Protein AF-A0A8T4W5R0-F1 (afdb_monomer_lite)

Secondary structure (DSSP, 8-state):
--HHHHHHHHHHHHHHHHHHHHHHHHHHHH----HHHHHHHHHHHHHHHHHTSTTTHHHHHHHHHHHHHHHHHHHHHHHHHHHHHHHTHHHHHHTS---HHHHHHHHHHHHHHHHHHHHHHHHHHHHHHHHHHHHHS-HHHHHHHHHHHHHHH-----HHHHHHHHHHHHHHHHHHHHHHHHHHHHHHHHHH--

Radius of gyration: 21.41 Å; chains: 1; bounding box: 59×31×64 Å

Structure (mmCIF, N/CA/C/O backbone):
data_AF-A0A8T4W5R0-F1
#
_entry.id   AF-A0A8T4W5R0-F1
#
loop_
_atom_site.group_PDB
_atom_site.id
_atom_site.type_symbol
_atom_site.label_atom_id
_atom_site.label_alt_id
_atom_site.label_comp_id
_atom_site.label_asym_id
_atom_site.label_entity_id
_atom_site.label_seq_id
_atom_site.pdbx_PDB_ins_code
_atom_site.Cartn_x
_atom_site.Cartn_y
_atom_site.Cartn_z
_atom_site.occupancy
_atom_site.B_iso_or_equiv
_atom_site.auth_seq_id
_atom_site.auth_comp_id
_atom_site.auth_asym_id
_atom_site.auth_atom_id
_atom_site.pdbx_PDB_model_num
ATOM 1 N N . MET A 1 1 ? 11.182 3.314 -34.130 1.00 52.59 1 MET A N 1
ATOM 2 C CA . MET A 1 1 ? 9.831 2.979 -33.625 1.00 52.59 1 MET A CA 1
ATOM 3 C C . MET A 1 1 ? 9.195 4.294 -33.195 1.00 52.59 1 MET A C 1
ATOM 5 O O . MET A 1 1 ? 9.874 5.031 -32.495 1.00 52.59 1 MET A O 1
ATOM 9 N N . ASN A 1 2 ? 8.013 4.665 -33.704 1.00 57.22 2 ASN A N 1
ATOM 10 C CA . ASN A 1 2 ? 7.467 6.017 -33.494 1.00 57.22 2 ASN A CA 1
ATOM 11 C C . ASN A 1 2 ? 7.227 6.287 -31.991 1.00 57.22 2 ASN A C 1
ATOM 13 O O . ASN A 1 2 ? 6.540 5.484 -31.356 1.00 57.22 2 ASN A O 1
ATOM 17 N N . PRO A 1 3 ? 7.758 7.386 -31.423 1.00 62.25 3 PRO A N 1
ATOM 18 C CA . PRO A 1 3 ? 7.664 7.687 -29.988 1.00 62.25 3 PRO A CA 1
ATOM 19 C C . PRO A 1 3 ? 6.212 7.843 -29.499 1.00 62.25 3 PRO A C 1
ATOM 21 O O . PRO A 1 3 ? 5.899 7.503 -28.359 1.00 62.25 3 PRO A O 1
ATOM 24 N N . ASP A 1 4 ? 5.292 8.232 -30.383 1.00 65.06 4 ASP A N 1
ATOM 25 C CA . ASP A 1 4 ? 3.861 8.361 -30.074 1.00 65.06 4 ASP A CA 1
ATOM 26 C C . ASP A 1 4 ? 3.178 7.010 -29.799 1.00 65.06 4 ASP A C 1
ATOM 28 O O . ASP A 1 4 ? 2.263 6.913 -28.980 1.00 65.06 4 ASP A O 1
ATOM 32 N N . LEU A 1 5 ? 3.661 5.939 -30.437 1.00 67.62 5 LEU A N 1
ATOM 33 C CA . LEU A 1 5 ? 3.169 4.572 -30.234 1.00 67.62 5 LEU A CA 1
ATOM 34 C C . LEU A 1 5 ? 3.613 4.008 -28.877 1.00 67.62 5 LEU A C 1
ATOM 36 O O . LEU A 1 5 ? 2.852 3.288 -28.233 1.00 67.62 5 LEU A O 1
ATOM 40 N N . VAL A 1 6 ? 4.816 4.373 -28.423 1.00 65.56 6 VAL A N 1
ATOM 41 C CA . VAL A 1 6 ? 5.361 3.962 -27.119 1.00 65.56 6 VAL A CA 1
ATOM 42 C C . VAL A 1 6 ? 4.648 4.695 -25.984 1.00 65.56 6 VAL A C 1
ATOM 44 O O . VAL A 1 6 ? 4.212 4.056 -25.028 1.00 65.56 6 VAL A O 1
ATOM 47 N N . ASN A 1 7 ? 4.414 6.003 -26.126 1.00 66.44 7 ASN A N 1
ATOM 48 C CA . ASN A 1 7 ? 3.612 6.771 -25.170 1.00 66.44 7 ASN A CA 1
ATOM 49 C C . ASN A 1 7 ? 2.171 6.252 -25.082 1.00 66.44 7 ASN A C 1
ATOM 51 O O . ASN A 1 7 ? 1.632 6.111 -23.985 1.00 66.44 7 ASN A O 1
ATOM 55 N N . GLY A 1 8 ? 1.562 5.896 -26.219 1.00 74.38 8 GLY A N 1
ATOM 56 C CA . GLY A 1 8 ? 0.237 5.272 -26.254 1.00 74.38 8 GLY A CA 1
ATOM 57 C C . GLY A 1 8 ? 0.198 3.911 -25.553 1.00 74.38 8 GLY A C 1
ATOM 58 O O . GLY A 1 8 ? -0.720 3.641 -24.778 1.00 74.38 8 GLY A O 1
ATOM 59 N N . ALA A 1 9 ? 1.220 3.076 -25.758 1.00 71.00 9 ALA A N 1
ATOM 60 C CA . ALA A 1 9 ? 1.351 1.795 -25.070 1.00 71.00 9 ALA A CA 1
ATOM 61 C C . ALA A 1 9 ? 1.564 1.973 -23.557 1.00 71.00 9 ALA A C 1
ATOM 63 O O . ALA A 1 9 ? 0.923 1.280 -22.768 1.00 71.00 9 ALA A O 1
ATOM 64 N N . ALA A 1 10 ? 2.381 2.942 -23.136 1.00 63.56 10 ALA A N 1
ATOM 65 C CA . ALA A 1 10 ? 2.585 3.270 -21.726 1.00 63.56 10 ALA A CA 1
ATOM 66 C C . ALA A 1 10 ? 1.284 3.742 -21.054 1.00 63.56 10 ALA A C 1
ATOM 68 O O . ALA A 1 10 ? 0.957 3.297 -19.953 1.00 63.56 10 ALA A O 1
ATOM 69 N N . LEU A 1 11 ? 0.488 4.570 -21.739 1.00 70.38 11 LEU A N 1
ATOM 70 C CA . LEU A 1 11 ? -0.824 5.020 -21.263 1.00 70.38 11 LEU A CA 1
ATOM 71 C C . LEU A 1 11 ? -1.829 3.862 -21.177 1.00 70.38 11 LEU A C 1
ATOM 73 O O . LEU A 1 11 ? -2.576 3.767 -20.204 1.00 70.38 11 LEU A O 1
ATOM 77 N N . ALA A 1 12 ? -1.811 2.945 -22.146 1.00 75.56 12 ALA A N 1
ATOM 78 C CA . ALA A 1 12 ? -2.653 1.752 -22.148 1.00 75.56 12 ALA A CA 1
ATOM 79 C C . ALA A 1 12 ? -2.271 0.764 -21.034 1.00 75.56 12 ALA A C 1
ATOM 81 O O . ALA A 1 12 ? -3.152 0.197 -20.390 1.00 75.56 12 ALA A O 1
ATOM 82 N N . VAL A 1 13 ? -0.976 0.594 -20.752 1.00 70.38 13 VAL A N 1
ATOM 83 C CA . VAL A 1 13 ? -0.483 -0.226 -19.635 1.00 70.38 13 VAL A CA 1
ATOM 84 C C . VAL A 1 13 ? -0.811 0.430 -18.298 1.00 70.38 13 VAL A C 1
ATOM 86 O O . VAL A 1 13 ? -1.276 -0.253 -17.391 1.00 70.38 13 VAL A O 1
ATOM 89 N N . PHE A 1 14 ? -0.654 1.750 -18.173 1.00 69.00 14 PHE A N 1
ATOM 90 C CA . PHE A 1 14 ? -1.063 2.492 -16.981 1.00 69.00 14 PHE A CA 1
ATOM 91 C C . PHE A 1 14 ? -2.568 2.350 -16.729 1.00 69.00 14 PHE A C 1
ATOM 93 O O . PHE A 1 14 ? -2.982 1.947 -15.641 1.00 69.00 14 PHE A O 1
ATOM 100 N N . ALA A 1 15 ? -3.393 2.588 -17.751 1.00 72.25 15 ALA A N 1
ATOM 101 C CA . ALA A 1 15 ? -4.838 2.410 -17.676 1.00 72.25 15 ALA A CA 1
ATOM 102 C C . ALA A 1 15 ? -5.219 0.949 -17.396 1.00 72.25 15 ALA A C 1
ATOM 104 O O . ALA A 1 15 ? -6.121 0.697 -16.604 1.00 72.25 15 ALA A O 1
ATOM 105 N N . GLY A 1 16 ? -4.497 -0.013 -17.973 1.00 74.88 16 GLY A N 1
ATOM 106 C CA . GLY A 1 16 ? -4.658 -1.444 -17.731 1.00 74.88 16 GLY A CA 1
ATOM 107 C C . GLY A 1 16 ? -4.327 -1.831 -16.293 1.00 74.88 16 GLY A C 1
ATOM 108 O O . GLY A 1 16 ? -5.116 -2.519 -15.657 1.00 74.88 16 GLY A O 1
ATOM 109 N N . CYS A 1 17 ? -3.229 -1.331 -15.729 1.00 70.12 17 CYS A N 1
ATOM 110 C CA . CYS A 1 17 ? -2.861 -1.525 -14.328 1.00 70.12 17 CYS A CA 1
ATOM 111 C C . CYS A 1 17 ? -3.875 -0.878 -13.381 1.00 70.12 17 CYS A C 1
ATOM 113 O O . CYS A 1 17 ? -4.242 -1.485 -12.378 1.00 70.12 17 CYS A O 1
ATOM 115 N N . VAL A 1 18 ? -4.383 0.313 -13.709 1.00 69.62 18 VAL A N 1
ATOM 116 C CA . VAL A 1 18 ? -5.430 1.000 -12.936 1.00 69.62 18 VAL A CA 1
ATOM 117 C C . VAL A 1 18 ? -6.774 0.269 -13.038 1.00 69.62 18 VAL A C 1
ATOM 119 O O . VAL A 1 18 ? -7.476 0.127 -12.036 1.00 69.62 18 VAL A O 1
ATOM 122 N N . ALA A 1 19 ? -7.130 -0.250 -14.210 1.00 70.88 19 ALA A N 1
ATOM 123 C CA . ALA A 1 19 ? -8.345 -1.030 -14.420 1.00 70.88 19 ALA A CA 1
ATOM 124 C C . ALA A 1 19 ? -8.250 -2.399 -13.741 1.00 70.88 19 ALA A C 1
ATOM 126 O O . ALA A 1 19 ? -9.178 -2.808 -13.053 1.00 70.88 19 ALA A O 1
ATOM 127 N N . LEU A 1 20 ? -7.113 -3.084 -13.847 1.00 69.88 20 LEU A N 1
ATOM 128 C CA . LEU A 1 20 ? -6.849 -4.347 -13.166 1.00 69.88 20 LEU A CA 1
ATOM 129 C C . LEU A 1 20 ? -6.798 -4.141 -11.650 1.00 69.88 20 LEU A C 1
ATOM 131 O O . LEU A 1 20 ? -7.338 -4.954 -10.910 1.00 69.88 20 LEU A O 1
ATOM 135 N N . TYR A 1 21 ? -6.263 -3.012 -11.180 1.00 64.38 21 TYR A N 1
ATOM 136 C CA . TYR A 1 21 ? -6.348 -2.573 -9.789 1.00 64.38 21 TYR A CA 1
ATOM 137 C C . TYR A 1 21 ? -7.795 -2.380 -9.342 1.00 64.38 21 TYR A C 1
ATOM 139 O O . TYR A 1 21 ? -8.193 -2.924 -8.313 1.00 64.38 21 TYR A O 1
ATOM 147 N N . ALA A 1 22 ? -8.597 -1.648 -10.115 1.00 66.56 22 ALA A N 1
ATOM 148 C CA . ALA A 1 22 ? -10.008 -1.436 -9.827 1.00 66.56 22 ALA A CA 1
ATOM 149 C C . ALA A 1 22 ? -10.774 -2.765 -9.818 1.00 66.56 22 ALA A C 1
ATOM 151 O O . ALA A 1 22 ? -11.539 -3.015 -8.892 1.00 66.56 22 ALA A O 1
ATOM 152 N N . VAL A 1 23 ? -10.509 -3.655 -10.776 1.00 70.88 23 VAL A N 1
ATOM 153 C CA . VAL A 1 23 ? -11.147 -4.969 -10.903 1.00 70.88 23 VAL A CA 1
ATOM 154 C C . VAL A 1 23 ? -10.716 -5.908 -9.785 1.00 70.88 23 VAL A C 1
ATOM 156 O O . VAL A 1 23 ? -11.580 -6.533 -9.190 1.00 70.88 23 VAL A O 1
ATOM 159 N N . VAL A 1 24 ? -9.431 -5.997 -9.437 1.00 63.75 24 VAL A N 1
ATOM 160 C CA . VAL A 1 24 ? -8.929 -6.838 -8.335 1.00 63.75 24 VAL A CA 1
ATOM 161 C C . VAL A 1 24 ? -9.399 -6.302 -6.987 1.00 63.75 24 VAL A C 1
ATOM 163 O O . VAL A 1 24 ? -9.792 -7.087 -6.125 1.00 63.75 24 VAL A O 1
ATOM 166 N N . LEU A 1 25 ? -9.436 -4.980 -6.807 1.00 61.81 25 LEU A N 1
ATOM 167 C CA . LEU A 1 25 ? -10.033 -4.352 -5.632 1.00 61.81 25 LEU A CA 1
ATOM 168 C C . LEU A 1 25 ? -11.525 -4.694 -5.548 1.00 61.81 25 LEU A C 1
ATOM 170 O O . LEU A 1 25 ? -12.002 -5.076 -4.482 1.00 61.81 25 LEU A O 1
ATOM 174 N N . TRP A 1 26 ? -12.250 -4.619 -6.664 1.00 65.25 26 TRP A N 1
ATOM 175 C CA . TRP A 1 26 ? -13.680 -4.918 -6.732 1.00 65.25 26 TRP A CA 1
ATOM 176 C C . TRP A 1 26 ? -13.985 -6.412 -6.538 1.00 65.25 26 TRP A C 1
ATOM 178 O O . TRP A 1 26 ? -14.891 -6.758 -5.780 1.00 65.25 26 TRP A O 1
ATOM 188 N N . ARG A 1 27 ? -13.179 -7.310 -7.120 1.00 58.19 27 ARG A N 1
ATOM 189 C CA . ARG A 1 27 ? -13.269 -8.771 -6.948 1.00 58.19 27 ARG A CA 1
ATOM 190 C C . ARG A 1 27 ? -12.908 -9.194 -5.533 1.00 58.19 27 ARG A C 1
ATOM 192 O O . ARG A 1 27 ? -13.646 -9.944 -4.908 1.00 58.19 27 ARG A O 1
ATOM 199 N N . SER A 1 28 ? -11.828 -8.650 -4.978 1.00 55.44 28 SER A N 1
ATOM 200 C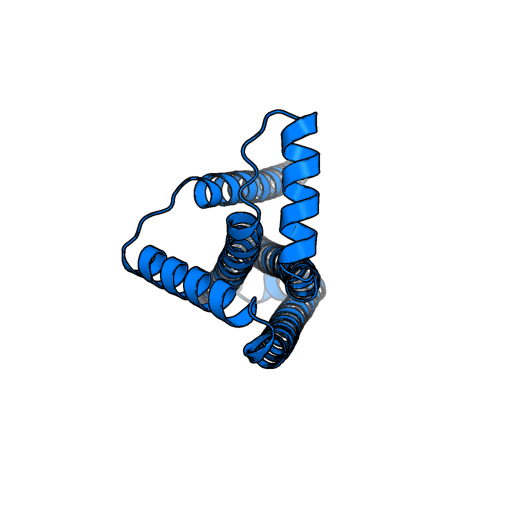 CA . SER A 1 28 ? -11.429 -8.939 -3.601 1.00 55.44 28 SER A CA 1
ATOM 201 C C . SER A 1 28 ? -12.418 -8.400 -2.565 1.00 55.44 28 SER A C 1
ATOM 203 O O . SER A 1 28 ? -12.423 -8.881 -1.431 1.00 55.44 28 SER A O 1
ATOM 205 N N . LEU A 1 29 ? -13.217 -7.390 -2.909 1.00 56.66 29 LEU A N 1
ATOM 206 C CA . LEU A 1 29 ? -14.327 -6.936 -2.075 1.00 56.66 29 LEU A CA 1
ATOM 207 C C . LEU A 1 29 ? -15.542 -7.880 -2.159 1.00 56.66 29 LEU A C 1
ATOM 209 O O . LEU A 1 29 ? -16.368 -7.841 -1.248 1.00 56.66 29 LEU A O 1
ATOM 213 N N . ARG A 1 30 ? -15.650 -8.712 -3.209 1.00 53.50 30 ARG A N 1
ATOM 214 C CA . ARG A 1 30 ? -16.782 -9.618 -3.477 1.00 53.50 30 ARG A CA 1
ATOM 215 C C . ARG A 1 30 ? -16.554 -11.083 -3.098 1.00 53.50 30 ARG A C 1
ATOM 217 O O . ARG A 1 30 ? -17.531 -11.750 -2.787 1.00 53.50 30 ARG A O 1
ATOM 224 N N . GLU A 1 31 ? -15.320 -11.581 -3.079 1.00 50.16 31 GLU A N 1
ATOM 225 C CA . GLU A 1 31 ? -15.031 -12.991 -2.770 1.00 50.16 31 GLU A CA 1
ATOM 226 C C . GLU A 1 31 ? -14.444 -13.154 -1.352 1.00 50.16 31 GLU A C 1
ATOM 228 O O . GLU A 1 31 ? -13.246 -12.927 -1.137 1.00 50.16 31 GLU A O 1
ATOM 233 N N . PRO A 1 32 ? -15.243 -13.553 -0.342 1.00 53.03 32 PRO A N 1
ATOM 234 C CA . PRO A 1 32 ? -14.692 -14.228 0.820 1.00 53.03 32 PRO A CA 1
ATOM 235 C C . PRO A 1 32 ? -14.358 -15.679 0.419 1.00 53.03 32 PRO A C 1
ATOM 237 O O . PRO A 1 32 ? -14.717 -16.129 -0.656 1.00 53.03 32 PRO A O 1
ATOM 240 N N . VAL A 1 33 ? -13.752 -16.447 1.317 1.00 50.94 33 VAL A N 1
ATOM 241 C CA . VAL A 1 33 ? -13.573 -17.912 1.230 1.00 50.94 33 VAL A CA 1
ATOM 242 C C . VAL A 1 33 ? -12.206 -18.395 0.722 1.00 50.94 33 VAL A C 1
ATOM 244 O O . VAL A 1 33 ? -11.985 -18.793 -0.412 1.00 50.94 33 VAL A O 1
ATOM 247 N N . THR A 1 34 ? -11.284 -18.481 1.679 1.00 52.97 34 THR A N 1
ATOM 248 C CA . THR A 1 34 ? -10.387 -19.640 1.846 1.00 52.97 34 THR A CA 1
ATOM 249 C C . THR A 1 34 ? -10.231 -19.849 3.353 1.00 52.97 34 THR A C 1
ATOM 251 O O . THR A 1 34 ? -10.120 -18.865 4.090 1.00 52.97 34 THR A O 1
ATOM 254 N N . ALA A 1 35 ? -10.268 -21.097 3.831 1.00 59.88 35 ALA A N 1
ATOM 255 C CA . ALA A 1 35 ? -10.430 -21.454 5.250 1.00 59.88 35 ALA A CA 1
ATOM 256 C C . ALA A 1 35 ? -9.526 -20.662 6.224 1.00 59.88 35 ALA A C 1
ATOM 258 O O . ALA A 1 35 ? -9.994 -20.185 7.256 1.00 59.88 35 ALA A O 1
ATOM 259 N N . LYS A 1 36 ? -8.263 -20.402 5.852 1.00 62.78 36 LYS A N 1
ATOM 260 C CA . LYS A 1 36 ? -7.314 -19.603 6.652 1.00 62.78 36 LYS A CA 1
ATOM 261 C C . LYS A 1 36 ? -7.696 -18.119 6.758 1.00 62.78 36 LYS A C 1
ATOM 263 O O . LYS A 1 36 ? -7.600 -17.537 7.834 1.00 62.78 36 LYS A O 1
ATOM 268 N N . ARG A 1 37 ? -8.150 -17.497 5.662 1.00 66.19 37 ARG A N 1
ATOM 269 C CA . ARG A 1 37 ? -8.647 -16.106 5.661 1.00 66.19 37 ARG A CA 1
ATOM 270 C C . ARG A 1 37 ? -9.974 -15.984 6.402 1.00 66.19 37 ARG A C 1
ATOM 272 O O . ARG A 1 37 ? -10.180 -15.005 7.108 1.00 66.19 37 ARG A O 1
ATOM 279 N N . GLY A 1 38 ? -10.848 -16.982 6.264 1.00 68.62 38 GLY A N 1
ATOM 280 C CA . GLY A 1 38 ? -12.099 -17.062 7.021 1.00 68.62 38 GLY A CA 1
ATOM 281 C C . GLY A 1 38 ? -11.847 -17.088 8.529 1.00 68.62 38 GLY A C 1
ATOM 282 O O . GLY A 1 38 ? -12.423 -16.283 9.259 1.00 68.62 38 GLY A O 1
ATOM 283 N N . LEU A 1 39 ? -10.909 -17.930 8.971 1.00 77.75 39 LEU A N 1
ATOM 284 C CA . LEU A 1 39 ? -10.516 -18.035 10.374 1.00 77.75 39 LEU A CA 1
ATOM 285 C C . LEU A 1 39 ? -9.866 -16.744 10.900 1.00 77.75 39 LEU A C 1
ATOM 287 O O . LEU A 1 39 ? -10.224 -16.261 11.970 1.00 77.75 39 LEU A O 1
ATOM 291 N N . LEU A 1 40 ? -8.969 -16.128 10.124 1.00 81.44 40 LEU A N 1
ATOM 292 C CA . LEU A 1 40 ? -8.350 -14.850 10.494 1.00 81.44 40 LEU A CA 1
ATOM 293 C C . LEU A 1 40 ? -9.392 -13.728 10.629 1.00 81.44 40 LEU A C 1
ATOM 295 O O . LEU A 1 40 ? -9.355 -12.949 11.577 1.00 81.44 40 LEU A O 1
ATOM 299 N N . ASN A 1 41 ? -10.365 -13.680 9.715 1.00 80.69 41 ASN A N 1
ATOM 300 C CA . ASN A 1 41 ? -11.462 -12.720 9.777 1.00 80.69 41 ASN A CA 1
ATOM 301 C C . ASN A 1 41 ? -12.350 -12.944 11.006 1.00 80.69 41 ASN A C 1
ATOM 303 O O . ASN A 1 41 ? -12.830 -11.968 11.580 1.00 80.69 41 ASN A O 1
ATOM 307 N N . LEU A 1 42 ? -12.545 -14.194 11.436 1.00 82.12 42 LEU A N 1
ATOM 308 C CA . LEU A 1 42 ? -13.240 -14.501 12.685 1.00 82.12 42 LEU A CA 1
ATOM 309 C C . LEU A 1 42 ? -12.466 -13.958 13.895 1.00 82.12 42 LEU A C 1
ATOM 311 O O . LEU A 1 42 ? -13.061 -13.289 14.740 1.00 82.12 42 LEU A O 1
ATOM 315 N N . PHE A 1 43 ? -11.144 -14.154 13.942 1.00 85.44 43 PHE A N 1
ATOM 316 C CA . PHE A 1 43 ? -10.303 -13.596 15.006 1.00 85.44 43 PHE A CA 1
ATOM 317 C C . PHE A 1 43 ? -10.286 -12.069 15.009 1.00 85.44 43 PHE A C 1
ATOM 319 O O . PHE A 1 43 ? -10.393 -11.469 16.074 1.00 85.44 43 PHE A O 1
ATOM 326 N N . TYR A 1 44 ? -10.238 -11.425 13.841 1.00 87.12 44 TYR A N 1
ATOM 327 C CA . TYR A 1 44 ? -10.362 -9.972 13.746 1.00 87.12 44 TYR A CA 1
ATOM 328 C C . TYR A 1 44 ? -11.702 -9.478 14.282 1.00 87.12 44 TYR A C 1
ATOM 330 O O . TYR A 1 44 ? -11.736 -8.528 15.057 1.00 87.12 44 TYR A O 1
ATOM 338 N N . ARG A 1 45 ? -12.810 -10.142 13.940 1.00 85.75 45 ARG A N 1
ATOM 339 C CA . ARG A 1 45 ? -14.134 -9.793 14.479 1.00 85.75 45 ARG A CA 1
ATOM 340 C C . ARG A 1 45 ? -14.203 -9.966 15.997 1.00 85.75 45 ARG A C 1
ATOM 342 O O . ARG A 1 45 ? -14.742 -9.094 16.676 1.00 85.75 45 ARG A O 1
ATOM 349 N N . ALA A 1 46 ? -13.639 -11.054 16.521 1.00 85.94 46 ALA A N 1
ATOM 350 C CA . ALA A 1 46 ? -13.575 -11.319 17.956 1.00 85.94 46 ALA A CA 1
ATOM 351 C C . ALA A 1 46 ? -12.710 -10.284 18.695 1.00 85.94 46 ALA A C 1
ATOM 353 O O . ALA A 1 46 ? -13.119 -9.776 19.737 1.00 85.94 46 ALA A O 1
ATOM 354 N N . TRP A 1 47 ? -11.560 -9.918 18.126 1.00 87.38 47 TRP A N 1
ATOM 355 C CA . TRP A 1 47 ? -10.683 -8.879 18.663 1.00 87.38 47 TRP A CA 1
ATOM 356 C C . TRP A 1 47 ? -11.380 -7.516 18.693 1.00 87.38 47 TRP A C 1
ATOM 358 O O . TRP A 1 47 ? -11.405 -6.874 19.737 1.00 87.38 47 TRP A O 1
ATOM 368 N N . VAL A 1 48 ? -12.040 -7.116 17.599 1.00 87.06 48 VAL A N 1
ATOM 369 C CA . VAL A 1 48 ? -12.814 -5.863 17.552 1.00 87.06 48 VAL A CA 1
ATOM 370 C C . VAL A 1 48 ? -13.919 -5.848 18.609 1.00 87.06 48 VAL A C 1
ATOM 372 O O . VAL A 1 48 ? -14.138 -4.814 19.235 1.00 87.06 48 VAL A O 1
ATOM 375 N N . LYS A 1 49 ? -14.608 -6.978 18.827 1.00 84.38 49 LYS A N 1
ATOM 376 C CA . LYS A 1 49 ? -15.646 -7.094 19.862 1.00 84.38 49 LYS A CA 1
ATOM 377 C C . LYS A 1 49 ? -15.062 -6.903 21.263 1.00 84.38 49 LYS A C 1
ATOM 379 O O . LYS A 1 49 ? -15.635 -6.156 22.040 1.00 84.38 49 LYS A O 1
ATOM 384 N N . ARG A 1 50 ? -13.926 -7.543 21.559 1.00 83.81 50 ARG A N 1
ATOM 385 C CA . ARG A 1 50 ? -13.227 -7.417 22.847 1.00 83.81 50 ARG A CA 1
ATOM 386 C C . ARG A 1 50 ? -12.801 -5.976 23.109 1.00 83.81 50 ARG A C 1
ATOM 388 O O . ARG A 1 50 ? -13.144 -5.404 24.128 1.00 83.81 50 ARG A O 1
ATOM 395 N N . VAL A 1 51 ? -12.109 -5.383 22.147 1.00 84.06 51 VAL A N 1
ATOM 396 C CA . VAL A 1 51 ? -11.530 -4.044 22.274 1.00 84.06 51 VAL A CA 1
ATOM 397 C C . VAL A 1 51 ? -12.587 -2.930 22.255 1.00 84.06 51 VAL A C 1
ATOM 399 O O . VAL A 1 51 ? -12.335 -1.814 22.689 1.00 84.06 51 VAL A O 1
ATOM 402 N N . SER A 1 52 ? -13.787 -3.223 21.756 1.00 76.88 52 SER A N 1
ATOM 403 C CA . SER A 1 52 ? -14.927 -2.307 21.838 1.00 76.88 52 SER A CA 1
ATOM 404 C C . SER A 1 52 ? -15.513 -2.182 23.248 1.00 76.88 52 SER A C 1
ATOM 406 O O . SER A 1 52 ? -16.326 -1.284 23.461 1.00 76.88 52 SER A O 1
ATOM 408 N N . ASN A 1 53 ? -15.145 -3.069 24.177 1.00 77.38 53 ASN A N 1
ATOM 409 C CA . ASN A 1 53 ? -15.523 -2.963 25.581 1.00 77.38 53 ASN A CA 1
ATOM 410 C C . ASN A 1 53 ? -14.537 -2.033 26.299 1.00 77.38 53 ASN A C 1
ATOM 412 O O . ASN A 1 53 ? -13.328 -2.175 26.122 1.00 77.38 53 ASN A O 1
ATOM 416 N N . MET A 1 54 ? -15.049 -1.124 27.137 1.00 67.44 54 MET A N 1
ATOM 417 C CA . MET A 1 54 ? -14.251 -0.073 27.791 1.00 67.44 54 MET A CA 1
ATOM 418 C C . MET A 1 54 ? -13.025 -0.589 28.559 1.00 67.44 54 MET A C 1
ATOM 420 O O . MET A 1 54 ? -12.010 0.102 28.592 1.00 67.44 54 MET A O 1
ATOM 424 N N . GLU A 1 55 ? -13.090 -1.797 29.124 1.00 74.69 55 GLU A N 1
ATOM 425 C CA . GLU A 1 55 ? -11.992 -2.412 29.886 1.00 74.69 55 GLU A CA 1
ATOM 426 C C . GLU A 1 55 ? -10.719 -2.619 29.045 1.00 74.69 55 GLU A C 1
ATOM 428 O O . GLU A 1 55 ? -9.613 -2.379 29.525 1.00 74.69 55 GLU A O 1
ATOM 433 N N . ASP A 1 56 ? -10.870 -2.982 27.765 1.00 79.94 56 ASP A N 1
ATOM 434 C CA . ASP A 1 56 ? -9.759 -3.310 26.859 1.00 79.94 56 ASP A CA 1
ATOM 435 C C . ASP A 1 56 ? -9.504 -2.215 25.799 1.00 79.94 56 ASP A C 1
ATOM 437 O O . ASP A 1 56 ? -8.605 -2.348 24.955 1.00 79.94 56 ASP A O 1
ATOM 441 N N . THR A 1 57 ? -10.256 -1.107 25.823 1.00 81.06 57 THR A N 1
ATOM 442 C CA . THR A 1 57 ? -10.156 -0.035 24.814 1.00 81.06 57 THR A CA 1
ATOM 443 C C . THR A 1 57 ? -8.750 0.560 24.748 1.00 81.06 57 THR A C 1
ATOM 445 O O . THR A 1 57 ? -8.245 0.821 23.654 1.00 81.06 57 THR A O 1
ATOM 448 N N . ILE A 1 58 ? -8.067 0.713 25.889 1.00 86.75 58 ILE A N 1
ATOM 449 C CA . ILE A 1 58 ? -6.693 1.243 25.949 1.00 86.75 58 ILE A CA 1
ATOM 450 C C . ILE A 1 58 ? -5.729 0.352 25.149 1.00 86.75 58 ILE A C 1
ATOM 452 O O . ILE A 1 58 ? -4.949 0.851 24.332 1.00 86.75 58 ILE A O 1
ATOM 456 N N . VAL A 1 59 ? -5.820 -0.971 25.323 1.00 87.38 59 VAL A N 1
ATOM 457 C CA . VAL A 1 59 ? -5.002 -1.953 24.586 1.00 87.38 59 VAL A CA 1
ATOM 458 C C . VAL A 1 59 ? -5.292 -1.874 23.087 1.00 87.38 59 VAL A C 1
ATOM 460 O O . VAL A 1 59 ? -4.377 -1.934 22.260 1.00 87.38 59 VAL A O 1
ATOM 463 N N . GLY A 1 60 ? -6.558 -1.670 22.730 1.00 86.62 60 GLY A N 1
ATOM 464 C CA . GLY A 1 60 ? -6.996 -1.415 21.365 1.00 86.62 60 GLY A CA 1
ATOM 465 C C . GLY A 1 60 ? -6.377 -0.204 20.707 1.00 86.62 60 GLY A C 1
ATOM 466 O O . GLY A 1 60 ? -5.786 -0.308 19.633 1.00 86.62 60 GLY A O 1
ATOM 467 N N . VAL A 1 61 ? -6.517 0.948 21.360 1.00 89.00 61 VAL A N 1
ATOM 468 C CA . VAL A 1 61 ? -5.995 2.236 20.894 1.00 89.00 61 VAL A CA 1
ATOM 469 C C . VAL A 1 61 ? -4.481 2.151 20.719 1.00 89.00 61 VAL A C 1
ATOM 471 O O . VAL A 1 61 ? -3.959 2.568 19.683 1.00 89.00 61 VAL A O 1
ATOM 474 N N . GLN A 1 62 ? -3.777 1.538 21.673 1.00 91.31 62 GLN A N 1
ATOM 475 C CA . GLN A 1 62 ? -2.330 1.358 21.591 1.00 91.31 62 GLN A CA 1
ATOM 476 C C . GLN A 1 62 ? -1.927 0.418 20.445 1.00 91.31 62 GLN A C 1
ATOM 478 O O . GLN A 1 62 ? -1.009 0.729 19.682 1.00 91.31 62 GLN A O 1
ATOM 483 N N . SER A 1 63 ? -2.640 -0.696 20.266 1.00 91.31 63 SER A N 1
ATOM 484 C CA . SER A 1 63 ? -2.414 -1.620 19.146 1.00 91.31 63 SER A CA 1
ATOM 485 C C . SER A 1 63 ? -2.651 -0.935 17.798 1.00 91.31 63 SER A C 1
ATOM 487 O O . SER A 1 63 ? -1.854 -1.087 16.871 1.00 91.31 63 SER A O 1
ATOM 489 N N . MET A 1 64 ? -3.707 -0.125 17.695 1.00 92.56 64 MET A N 1
ATOM 490 C CA . MET A 1 64 ? -4.009 0.667 16.503 1.00 92.56 64 MET A CA 1
ATOM 491 C C . MET A 1 64 ? -2.939 1.716 16.227 1.00 92.56 64 MET A C 1
ATOM 493 O O . MET A 1 64 ? -2.523 1.865 15.080 1.00 92.56 64 MET A O 1
ATOM 497 N N . ARG A 1 65 ? -2.450 2.407 17.260 1.00 92.69 65 ARG A N 1
ATOM 498 C CA . ARG A 1 65 ? -1.341 3.357 17.134 1.00 92.69 65 ARG A CA 1
ATOM 499 C C . ARG A 1 65 ? -0.093 2.668 16.591 1.00 92.69 65 ARG A C 1
ATOM 501 O O . ARG A 1 65 ? 0.502 3.176 15.645 1.00 92.69 65 ARG A O 1
ATOM 508 N N . ASN A 1 66 ? 0.271 1.510 17.143 1.00 94.06 66 ASN A N 1
ATOM 509 C CA . ASN A 1 66 ? 1.403 0.725 16.653 1.00 94.06 66 ASN A CA 1
ATOM 510 C C . ASN A 1 66 ? 1.223 0.348 15.177 1.00 94.06 66 ASN A C 1
ATOM 512 O O . ASN A 1 66 ? 2.104 0.582 14.356 1.00 94.06 66 ASN A O 1
ATOM 516 N N . LEU A 1 67 ? 0.042 -0.152 14.817 1.00 93.06 67 LEU A N 1
ATOM 517 C CA . LEU A 1 67 ? -0.245 -0.576 13.454 1.00 93.06 67 LEU A CA 1
ATOM 518 C C . LEU A 1 67 ? -0.244 0.583 12.446 1.00 93.06 67 LEU A C 1
ATOM 520 O O . LEU A 1 67 ? 0.251 0.430 11.326 1.00 93.06 67 LEU A O 1
ATOM 524 N N . ILE A 1 68 ? -0.757 1.749 12.844 1.00 95.19 68 ILE A N 1
ATOM 525 C CA . ILE A 1 68 ? -0.677 2.983 12.058 1.00 95.19 68 ILE A CA 1
ATOM 526 C C . ILE A 1 68 ? 0.789 3.370 11.861 1.00 95.19 68 ILE A C 1
ATOM 528 O O . ILE A 1 68 ? 1.191 3.593 10.724 1.00 95.19 68 ILE A O 1
ATOM 532 N N . MET A 1 69 ? 1.606 3.381 12.920 1.00 96.25 69 MET A N 1
ATOM 533 C CA . MET A 1 69 ? 3.037 3.694 12.813 1.00 96.25 69 MET A CA 1
ATOM 534 C C . MET A 1 69 ? 3.766 2.734 11.864 1.00 96.25 69 MET A C 1
ATOM 536 O O . MET A 1 69 ? 4.463 3.196 10.963 1.00 96.25 69 MET A O 1
ATOM 540 N N . SER A 1 70 ? 3.552 1.418 11.988 1.00 95.38 70 SER A N 1
ATOM 541 C CA . SER A 1 70 ? 4.143 0.430 11.072 1.00 95.38 70 SER A CA 1
ATOM 542 C C . SER A 1 70 ? 3.699 0.642 9.622 1.00 95.38 70 SER A C 1
ATOM 544 O O . SER A 1 70 ? 4.509 0.554 8.701 1.00 95.38 70 SER A O 1
ATOM 546 N N . THR A 1 71 ? 2.420 0.954 9.399 1.00 95.50 71 THR A N 1
ATOM 547 C CA . THR A 1 71 ? 1.885 1.194 8.050 1.00 95.50 71 THR A CA 1
ATOM 548 C C . THR A 1 71 ? 2.431 2.491 7.446 1.00 95.50 71 THR A C 1
ATOM 550 O O . THR A 1 71 ? 2.759 2.527 6.259 1.00 95.50 71 THR A O 1
ATOM 553 N N . THR A 1 72 ? 2.576 3.546 8.250 1.00 96.06 72 THR A N 1
ATOM 554 C CA . THR A 1 72 ? 3.195 4.811 7.833 1.00 96.06 72 THR A CA 1
ATOM 555 C C . THR A 1 72 ? 4.663 4.608 7.476 1.00 96.06 72 THR A C 1
ATOM 557 O O . THR A 1 72 ? 5.082 5.068 6.420 1.00 96.06 72 THR A O 1
ATOM 560 N N . PHE A 1 73 ? 5.414 3.855 8.286 1.00 96.56 73 PHE A N 1
ATOM 561 C CA . PHE A 1 73 ? 6.813 3.521 8.004 1.00 96.56 73 PHE A CA 1
ATOM 562 C C . PHE A 1 73 ? 6.977 2.770 6.673 1.00 96.56 73 PHE A C 1
ATOM 564 O O . PHE A 1 73 ? 7.807 3.139 5.841 1.00 96.56 73 PHE A O 1
ATOM 571 N N . LEU A 1 74 ? 6.144 1.752 6.428 1.00 95.62 74 LEU A N 1
ATOM 572 C CA . LEU A 1 74 ? 6.143 1.020 5.156 1.00 95.62 74 LEU A CA 1
ATOM 573 C C . LEU A 1 74 ? 5.792 1.935 3.975 1.00 95.62 74 LEU A C 1
ATOM 575 O O . LEU A 1 74 ? 6.438 1.873 2.930 1.00 95.62 74 LEU A O 1
ATOM 579 N N . SER A 1 75 ? 4.808 2.819 4.152 1.00 95.56 75 SER A N 1
ATOM 580 C CA . SER A 1 75 ? 4.426 3.801 3.129 1.00 95.56 75 SER A CA 1
ATOM 581 C C . SER A 1 75 ? 5.576 4.756 2.808 1.00 95.56 75 SER A C 1
ATOM 583 O O . SER A 1 75 ? 5.847 5.005 1.636 1.00 95.56 75 SER A O 1
ATOM 585 N N . SER A 1 76 ? 6.286 5.259 3.825 1.00 96.94 76 SER A N 1
ATOM 586 C CA . SER A 1 76 ? 7.446 6.131 3.619 1.00 96.94 76 SER A CA 1
ATOM 587 C C . SER A 1 76 ? 8.603 5.404 2.943 1.00 96.94 76 SER A C 1
ATOM 589 O O . SER A 1 76 ? 9.218 5.968 2.046 1.00 96.94 76 SER A O 1
ATOM 591 N N . ALA A 1 77 ? 8.868 4.143 3.299 1.00 96.31 77 ALA A N 1
ATOM 592 C CA . ALA A 1 77 ? 9.895 3.349 2.628 1.00 96.31 77 ALA A CA 1
ATOM 593 C C . ALA A 1 77 ? 9.578 3.174 1.133 1.00 96.31 77 ALA A C 1
ATOM 595 O O . ALA A 1 77 ? 10.450 3.363 0.289 1.00 96.31 77 ALA A O 1
ATOM 596 N N . ILE A 1 78 ? 8.315 2.898 0.789 1.00 95.44 78 ILE A N 1
ATOM 597 C CA . ILE A 1 78 ? 7.877 2.791 -0.610 1.00 95.44 78 ILE A CA 1
ATOM 598 C C . ILE A 1 78 ? 7.978 4.130 -1.339 1.00 95.44 78 ILE A C 1
ATOM 600 O O . ILE A 1 78 ? 8.393 4.146 -2.493 1.00 95.44 78 ILE A O 1
ATOM 604 N N . LEU A 1 79 ? 7.650 5.249 -0.686 1.00 95.62 79 LEU A N 1
ATOM 605 C CA . LEU A 1 79 ? 7.840 6.585 -1.264 1.00 95.62 79 LEU A CA 1
ATOM 606 C C . LEU A 1 79 ? 9.311 6.874 -1.573 1.00 95.62 79 LEU A C 1
ATOM 608 O O . LEU A 1 79 ? 9.612 7.394 -2.644 1.00 95.62 79 LEU A O 1
ATOM 612 N N . VAL A 1 80 ? 10.222 6.513 -0.667 1.00 96.69 80 VAL A N 1
ATOM 613 C CA . VAL A 1 80 ? 11.667 6.662 -0.887 1.00 96.69 80 VAL A CA 1
ATOM 614 C C . VAL A 1 80 ? 12.129 5.799 -2.061 1.00 96.69 80 VAL A C 1
ATOM 616 O O . VAL A 1 80 ? 12.827 6.300 -2.939 1.00 96.69 80 VAL A O 1
ATOM 619 N N . LEU A 1 81 ? 11.701 4.533 -2.127 1.00 94.56 81 LEU A N 1
ATOM 620 C CA . LEU A 1 81 ? 12.024 3.639 -3.245 1.00 94.56 81 LEU A CA 1
ATOM 621 C C . LEU A 1 81 ? 11.468 4.153 -4.578 1.00 94.56 81 LEU A C 1
ATOM 623 O O . LEU A 1 81 ? 12.160 4.101 -5.591 1.00 94.56 81 LEU A O 1
ATOM 627 N N . LEU A 1 82 ? 10.246 4.686 -4.577 1.00 94.25 82 LEU A N 1
ATOM 628 C CA . LEU A 1 82 ? 9.631 5.297 -5.753 1.00 94.25 82 LEU A CA 1
ATOM 629 C C . LEU A 1 82 ? 10.418 6.528 -6.215 1.00 94.25 82 LEU A C 1
ATOM 631 O O . LEU A 1 82 ? 10.700 6.660 -7.401 1.00 94.25 82 LEU A O 1
ATOM 635 N N . GLY A 1 83 ? 10.819 7.394 -5.282 1.00 93.44 83 GLY A N 1
ATOM 636 C CA . GLY A 1 83 ? 11.658 8.555 -5.577 1.00 93.44 83 GLY A CA 1
ATOM 637 C C . GLY A 1 83 ? 13.028 8.168 -6.137 1.00 93.44 83 GLY A C 1
ATOM 638 O O . GLY A 1 83 ? 13.490 8.784 -7.094 1.00 93.44 83 GLY A O 1
ATOM 639 N N . LEU A 1 84 ? 13.655 7.120 -5.593 1.00 93.38 84 LEU A N 1
ATOM 640 C CA . LEU A 1 84 ? 14.928 6.593 -6.091 1.00 93.38 84 LEU A CA 1
ATOM 641 C C . LEU A 1 84 ? 14.796 6.024 -7.510 1.00 93.38 84 LEU A C 1
ATOM 643 O O . LEU A 1 84 ? 15.653 6.278 -8.353 1.00 93.38 84 LEU A O 1
ATOM 647 N N . LEU A 1 85 ? 13.718 5.282 -7.775 1.00 90.94 85 LEU A N 1
ATOM 648 C CA . LEU A 1 85 ? 13.441 4.716 -9.093 1.00 90.94 85 LEU A CA 1
ATOM 649 C C . LEU A 1 85 ? 13.247 5.810 -10.148 1.00 90.94 85 LEU A C 1
ATOM 651 O O . LEU A 1 85 ? 13.820 5.719 -11.227 1.00 90.94 85 LEU A O 1
ATOM 655 N N . VAL A 1 86 ? 12.463 6.845 -9.829 1.00 89.44 86 VAL A N 1
ATOM 656 C CA . VAL A 1 86 ? 12.211 7.969 -10.744 1.00 89.44 86 VAL A CA 1
ATOM 657 C C . VAL A 1 86 ? 13.482 8.781 -10.984 1.00 89.44 86 VAL A C 1
ATOM 659 O O . VAL A 1 86 ? 13.744 9.175 -12.114 1.00 89.44 86 VAL A O 1
ATOM 662 N N . ARG A 1 87 ? 14.287 9.017 -9.940 1.00 91.75 87 ARG A N 1
ATOM 663 C CA . ARG A 1 87 ? 15.524 9.799 -10.052 1.00 91.75 87 ARG A CA 1
ATOM 664 C C . ARG A 1 87 ? 16.564 9.139 -10.957 1.00 91.75 87 ARG A C 1
ATOM 666 O O . ARG A 1 87 ? 17.215 9.848 -11.709 1.00 91.75 87 ARG A O 1
ATOM 673 N N . ASN A 1 88 ? 16.727 7.822 -10.860 1.00 87.88 88 ASN A N 1
ATOM 674 C CA . ASN A 1 88 ? 17.788 7.090 -11.560 1.00 87.88 88 ASN A CA 1
ATOM 675 C C . ASN A 1 88 ? 17.254 6.322 -12.781 1.00 87.88 88 ASN A C 1
ATOM 677 O O . ASN A 1 88 ? 17.838 5.319 -13.173 1.00 87.88 88 ASN A O 1
ATOM 681 N N . PHE A 1 89 ? 16.101 6.718 -13.335 1.00 83.19 89 PHE A N 1
ATOM 682 C CA . PHE A 1 89 ? 15.403 5.943 -14.367 1.00 83.19 89 PHE A CA 1
ATOM 683 C C . PHE A 1 89 ? 16.288 5.647 -15.588 1.00 83.19 89 PHE A C 1
ATOM 685 O O . PHE A 1 89 ? 16.297 4.515 -16.061 1.00 83.19 89 PHE A O 1
ATOM 692 N N . GLU A 1 90 ? 17.056 6.637 -16.050 1.00 81.25 90 GLU A N 1
ATOM 693 C CA . GLU A 1 90 ? 17.987 6.502 -17.180 1.00 81.25 90 GLU A CA 1
ATOM 694 C C . GLU A 1 90 ? 19.162 5.570 -16.841 1.00 81.25 90 GLU A C 1
ATOM 696 O O . GLU A 1 90 ? 19.437 4.639 -17.595 1.00 81.25 90 GLU A O 1
ATOM 701 N N . ASP A 1 91 ? 19.764 5.719 -15.655 1.00 83.12 91 ASP A N 1
ATOM 702 C CA . ASP A 1 91 ? 20.871 4.865 -15.195 1.00 83.12 91 ASP A CA 1
ATOM 703 C C . ASP A 1 91 ? 20.478 3.377 -15.128 1.00 83.12 91 ASP A C 1
ATOM 705 O O . ASP A 1 91 ? 21.298 2.489 -15.370 1.00 83.12 91 ASP A O 1
ATOM 709 N N . TRP A 1 92 ? 19.214 3.077 -14.807 1.00 79.69 92 TRP A N 1
ATOM 710 C CA . TRP A 1 92 ? 18.715 1.700 -14.780 1.00 79.69 92 TRP A CA 1
ATOM 711 C C . TRP A 1 92 ? 18.580 1.076 -16.173 1.00 79.69 92 TRP A C 1
ATOM 713 O O . TRP A 1 92 ? 18.655 -0.151 -16.287 1.00 79.69 92 TRP A O 1
ATOM 723 N N . ILE A 1 93 ? 18.377 1.886 -17.218 1.00 78.31 93 ILE A N 1
ATOM 724 C CA . ILE A 1 93 ? 18.258 1.397 -18.599 1.00 78.31 93 ILE A CA 1
ATOM 725 C C . ILE A 1 93 ? 19.603 0.855 -19.085 1.00 78.31 93 ILE A C 1
ATOM 727 O O . ILE A 1 93 ? 19.663 -0.242 -19.645 1.00 78.31 93 ILE A O 1
ATOM 731 N N . ASP A 1 94 ? 20.682 1.568 -18.773 1.00 74.19 94 ASP A N 1
ATOM 732 C CA . ASP A 1 94 ? 22.033 1.246 -19.238 1.00 74.19 94 ASP A CA 1
ATOM 733 C C . ASP A 1 94 ? 22.701 0.096 -18.457 1.00 74.19 94 ASP A C 1
ATOM 735 O O . ASP A 1 94 ? 23.737 -0.433 -18.865 1.00 74.19 94 ASP A O 1
ATOM 739 N N . LEU A 1 95 ? 22.095 -0.352 -17.352 1.00 71.31 95 LEU A N 1
ATOM 740 C CA . LEU A 1 95 ? 22.737 -1.223 -16.363 1.00 71.31 95 LEU A CA 1
ATOM 741 C C . LEU A 1 95 ? 22.961 -2.680 -16.810 1.00 71.31 95 LEU A C 1
ATOM 743 O O . LEU A 1 95 ? 23.807 -3.370 -16.246 1.00 71.31 95 LEU A O 1
ATOM 747 N N . THR A 1 96 ? 22.188 -3.184 -17.777 1.00 67.94 96 THR A N 1
ATOM 748 C CA . THR A 1 96 ? 22.164 -4.629 -18.114 1.00 67.94 96 THR A CA 1
ATOM 749 C C . THR A 1 96 ? 22.563 -4.953 -19.551 1.00 67.94 96 THR A C 1
ATOM 751 O O . THR A 1 96 ? 22.635 -6.127 -19.909 1.00 67.94 96 THR A O 1
ATOM 754 N N . GLY A 1 97 ? 22.785 -3.940 -20.397 1.00 66.12 97 GLY A N 1
ATOM 755 C CA . GLY A 1 97 ? 23.015 -4.134 -21.836 1.00 66.12 97 GLY A CA 1
ATOM 756 C C . GLY A 1 97 ? 21.844 -4.793 -22.586 1.00 66.12 97 GLY A C 1
ATOM 757 O O . GLY A 1 97 ? 21.989 -5.153 -23.754 1.00 66.12 97 GLY A O 1
ATOM 758 N N . ALA A 1 98 ? 20.693 -4.977 -21.928 1.00 69.31 98 ALA A N 1
ATOM 759 C CA . ALA A 1 98 ? 19.475 -5.501 -22.527 1.00 69.31 98 ALA A CA 1
ATOM 760 C C . ALA A 1 98 ? 18.849 -4.464 -23.480 1.00 69.31 98 ALA A C 1
ATOM 762 O O . ALA A 1 98 ? 19.084 -3.262 -23.338 1.00 69.31 98 ALA A O 1
ATOM 763 N N . PRO A 1 99 ? 18.010 -4.887 -24.444 1.00 75.31 99 PRO A N 1
ATOM 764 C CA . PRO A 1 99 ? 17.312 -3.955 -25.318 1.00 75.31 99 PRO A CA 1
ATOM 765 C C . PRO A 1 99 ? 16.487 -2.945 -24.505 1.00 75.31 99 PRO A C 1
ATOM 767 O O . PRO A 1 99 ? 15.679 -3.353 -23.667 1.00 75.31 99 PRO A O 1
ATOM 770 N N . ALA A 1 100 ? 16.638 -1.647 -24.796 1.00 73.69 100 ALA A N 1
ATOM 771 C CA . ALA A 1 100 ? 16.011 -0.556 -24.035 1.00 73.69 100 ALA A CA 1
ATOM 772 C C . ALA A 1 100 ? 14.502 -0.766 -23.802 1.00 73.69 100 ALA A C 1
ATOM 774 O O . ALA A 1 100 ? 14.017 -0.597 -22.691 1.00 73.69 100 ALA A O 1
ATOM 775 N N . HIS A 1 101 ? 13.777 -1.274 -24.803 1.00 73.19 101 HIS A N 1
ATOM 776 C CA . HIS A 1 101 ? 12.342 -1.555 -24.703 1.00 73.19 101 HIS A CA 1
ATOM 777 C C . HIS A 1 101 ? 11.973 -2.616 -23.647 1.00 73.19 101 HIS A C 1
ATOM 779 O O . HIS A 1 101 ? 10.917 -2.525 -23.021 1.00 73.19 101 HIS A O 1
ATOM 785 N N . ILE A 1 102 ? 12.820 -3.632 -23.434 1.00 76.75 102 ILE A N 1
ATOM 786 C CA . ILE A 1 102 ? 12.597 -4.654 -22.398 1.00 76.75 102 ILE A CA 1
ATOM 787 C C . ILE A 1 102 ? 12.845 -4.036 -21.025 1.00 76.75 102 ILE A C 1
ATOM 789 O O . ILE A 1 102 ? 12.086 -4.283 -20.087 1.00 76.75 102 ILE A O 1
ATOM 793 N N . MET A 1 103 ? 13.881 -3.207 -20.914 1.00 81.00 103 MET A N 1
ATOM 794 C CA . MET A 1 103 ? 14.236 -2.568 -19.656 1.00 81.00 103 MET A CA 1
ATOM 795 C C . MET A 1 103 ? 13.211 -1.511 -19.232 1.00 81.00 103 MET A C 1
ATOM 797 O O . MET A 1 103 ? 12.758 -1.518 -18.090 1.00 81.00 103 MET A O 1
ATOM 801 N N . GLU A 1 104 ? 12.745 -0.688 -20.170 1.00 81.38 104 GLU A N 1
ATOM 802 C CA . GLU A 1 104 ? 11.630 0.242 -19.969 1.00 81.38 104 GLU A CA 1
ATOM 803 C C . GLU A 1 104 ? 10.380 -0.488 -19.460 1.00 81.38 104 GLU A C 1
ATOM 805 O O . GLU A 1 104 ? 9.759 -0.055 -18.488 1.00 81.38 104 GLU A O 1
ATOM 810 N N . ALA A 1 105 ? 10.035 -1.640 -20.046 1.00 79.25 105 ALA A N 1
ATOM 811 C CA . ALA A 1 105 ? 8.900 -2.441 -19.592 1.00 79.25 105 ALA A CA 1
ATOM 812 C C . ALA A 1 105 ? 9.100 -2.999 -18.169 1.00 79.25 105 ALA A C 1
ATOM 814 O O . ALA A 1 105 ? 8.173 -2.936 -17.352 1.00 79.25 105 ALA A O 1
ATOM 815 N N . LYS A 1 106 ? 10.301 -3.507 -17.841 1.00 83.25 106 LYS A N 1
ATOM 816 C CA . LYS A 1 106 ? 10.653 -3.968 -16.484 1.00 83.25 106 LYS A CA 1
ATOM 817 C C . LYS A 1 106 ? 10.548 -2.809 -15.470 1.00 83.25 106 LYS A C 1
ATOM 819 O O . LYS A 1 106 ? 9.963 -2.990 -14.398 1.00 83.25 106 LYS A O 1
ATOM 824 N N . LEU A 1 107 ? 11.034 -1.611 -15.816 1.00 86.38 107 LEU A N 1
ATOM 825 C CA . LEU A 1 107 ? 10.985 -0.407 -14.972 1.00 86.38 107 LEU A CA 1
ATOM 826 C C . LEU A 1 107 ? 9.559 0.111 -14.763 1.00 86.38 107 LEU A C 1
ATOM 828 O O . LEU A 1 107 ? 9.183 0.434 -13.635 1.00 86.38 107 LEU A O 1
ATOM 832 N N . LEU A 1 108 ? 8.738 0.140 -15.814 1.00 85.19 108 LEU A N 1
ATOM 833 C CA . LEU A 1 108 ? 7.325 0.519 -15.721 1.00 85.19 108 LEU A CA 1
ATOM 834 C C . LEU A 1 108 ? 6.540 -0.446 -14.827 1.00 85.19 108 LEU A C 1
ATOM 836 O O . LEU A 1 108 ? 5.707 -0.016 -14.025 1.00 85.19 108 LEU A O 1
ATOM 840 N N . LEU A 1 109 ? 6.824 -1.747 -14.923 1.00 83.38 109 LEU A N 1
ATOM 841 C CA . LEU A 1 109 ? 6.215 -2.756 -14.062 1.00 83.38 109 LEU A CA 1
ATOM 842 C C . LEU A 1 109 ? 6.630 -2.566 -12.593 1.00 83.38 109 LEU A C 1
ATOM 844 O O . LEU A 1 109 ? 5.778 -2.624 -11.701 1.00 83.38 109 LEU A O 1
ATOM 848 N N . LEU A 1 110 ? 7.908 -2.269 -12.337 1.00 88.38 110 LEU A N 1
ATOM 849 C CA . LEU A 1 110 ? 8.418 -1.952 -11.001 1.00 88.38 110 LEU A CA 1
ATOM 850 C C . LEU A 1 110 ? 7.760 -0.684 -10.425 1.00 88.38 110 LEU A C 1
ATOM 852 O O . LEU A 1 110 ? 7.287 -0.691 -9.285 1.00 88.38 110 LEU A O 1
ATOM 856 N N . PHE A 1 111 ? 7.657 0.377 -11.230 1.00 88.69 111 PHE A N 1
ATOM 857 C CA . PHE A 1 111 ? 6.977 1.622 -10.871 1.00 88.69 111 PHE A CA 1
ATOM 858 C C . PHE A 1 111 ? 5.503 1.377 -10.522 1.00 88.69 111 PHE A C 1
ATOM 860 O O . PHE A 1 111 ? 5.022 1.815 -9.474 1.00 88.69 111 PHE A O 1
ATOM 867 N N . GLY A 1 112 ? 4.793 0.611 -11.355 1.00 84.25 112 GLY A N 1
ATOM 868 C CA . GLY A 1 112 ? 3.396 0.248 -11.126 1.00 84.25 112 GLY A CA 1
ATOM 869 C C . GLY A 1 112 ? 3.183 -0.505 -9.809 1.00 84.25 112 GLY A C 1
ATOM 870 O O . GLY A 1 112 ? 2.246 -0.197 -9.070 1.00 84.25 112 GLY A O 1
ATOM 871 N N . LEU A 1 113 ? 4.073 -1.445 -9.468 1.00 87.75 113 LEU A N 1
ATOM 872 C CA . LEU A 1 113 ? 4.016 -2.180 -8.200 1.00 87.75 113 LEU A CA 1
ATOM 873 C C . LEU A 1 113 ? 4.277 -1.287 -6.981 1.00 87.75 113 LEU A C 1
ATOM 875 O O . LEU A 1 113 ? 3.583 -1.433 -5.972 1.00 87.75 113 LEU A O 1
ATOM 879 N N . LEU A 1 114 ? 5.223 -0.347 -7.067 1.00 90.81 114 LEU A N 1
ATOM 880 C CA . LEU A 1 114 ? 5.485 0.620 -5.994 1.00 90.81 114 LEU A CA 1
ATOM 881 C C . LEU A 1 114 ? 4.277 1.531 -5.752 1.00 90.81 114 LEU A C 1
ATOM 883 O O . LEU A 1 114 ? 3.830 1.670 -4.611 1.00 90.81 114 LEU A O 1
ATOM 887 N N . VAL A 1 115 ? 3.694 2.096 -6.815 1.00 88.50 115 VAL A N 1
ATOM 888 C CA . VAL A 1 115 ? 2.485 2.932 -6.714 1.00 88.50 115 VAL A CA 1
ATOM 889 C C . VAL A 1 115 ? 1.308 2.128 -6.159 1.00 88.50 115 VAL A C 1
ATOM 891 O O . VAL A 1 115 ? 0.589 2.607 -5.278 1.00 88.50 115 VAL A O 1
ATOM 894 N N . PHE A 1 116 ? 1.130 0.885 -6.613 1.00 86.44 116 PHE A N 1
ATOM 895 C CA . PHE A 1 116 ? 0.108 -0.019 -6.087 1.00 86.44 116 PHE A CA 1
ATOM 896 C C . PHE A 1 116 ? 0.284 -0.252 -4.581 1.00 86.44 116 PHE A C 1
ATOM 898 O O . PHE A 1 116 ? -0.678 -0.128 -3.815 1.00 86.44 116 PHE A O 1
ATOM 905 N N . ALA A 1 117 ? 1.504 -0.586 -4.149 1.00 89.81 117 ALA A N 1
ATOM 906 C CA . ALA A 1 117 ? 1.808 -0.860 -2.751 1.00 89.81 117 ALA A CA 1
ATOM 907 C C . ALA A 1 117 ? 1.524 0.376 -1.887 1.00 89.81 117 ALA A C 1
ATOM 909 O O . ALA A 1 117 ? 0.815 0.277 -0.881 1.00 89.81 117 ALA A O 1
ATOM 910 N N . LEU A 1 118 ? 1.983 1.550 -2.336 1.00 90.88 118 LEU A N 1
ATOM 911 C CA . LEU A 1 118 ? 1.737 2.832 -1.683 1.00 90.88 118 LEU A CA 1
ATOM 912 C C . LEU A 1 118 ? 0.239 3.106 -1.519 1.00 90.88 118 LEU A C 1
ATOM 914 O O . LEU A 1 118 ? -0.229 3.373 -0.412 1.00 90.88 118 LEU A O 1
ATOM 918 N N . MET A 1 119 ? -0.536 2.990 -2.599 1.00 88.81 119 MET A N 1
ATOM 919 C CA . MET A 1 119 ? -1.980 3.228 -2.571 1.00 88.81 119 MET A CA 1
ATOM 920 C C . MET A 1 119 ? -2.706 2.288 -1.607 1.00 88.81 119 MET A C 1
ATOM 922 O O . MET A 1 119 ? -3.612 2.716 -0.886 1.00 88.81 119 MET A O 1
ATOM 926 N N . MET A 1 120 ? -2.303 1.018 -1.546 1.00 87.12 120 MET A N 1
ATOM 927 C CA . MET A 1 120 ? -2.888 0.054 -0.615 1.00 87.12 120 MET A CA 1
ATOM 928 C C . MET A 1 120 ? -2.592 0.402 0.843 1.00 87.12 120 MET A C 1
ATOM 930 O O . MET A 1 120 ? -3.510 0.346 1.669 1.00 87.12 120 MET A O 1
ATOM 934 N N . PHE A 1 121 ? -1.369 0.833 1.163 1.00 91.75 121 PHE A N 1
ATOM 935 C CA . PHE A 1 121 ? -1.040 1.286 2.514 1.00 91.75 121 PHE A CA 1
ATOM 936 C C . PHE A 1 121 ? -1.743 2.596 2.887 1.00 91.75 121 PHE A C 1
ATOM 938 O O . PHE A 1 121 ? -2.295 2.684 3.984 1.00 91.75 121 PHE A O 1
ATOM 945 N N . LEU A 1 122 ? -1.859 3.563 1.971 1.00 91.25 122 LEU A N 1
ATOM 946 C CA . LEU A 1 122 ? -2.625 4.797 2.200 1.00 91.25 122 LEU A CA 1
ATOM 947 C C . LEU A 1 122 ? -4.117 4.519 2.440 1.00 91.25 122 LEU A C 1
ATOM 949 O O . LEU A 1 122 ? -4.736 5.085 3.346 1.00 91.25 122 LEU A O 1
ATOM 953 N N . LEU A 1 123 ? -4.714 3.614 1.659 1.00 89.06 123 LEU A N 1
ATOM 954 C CA . LEU A 1 123 ? -6.105 3.211 1.863 1.00 89.06 123 LEU A CA 1
ATOM 955 C C . LEU A 1 123 ? -6.274 2.433 3.171 1.00 89.06 123 LEU 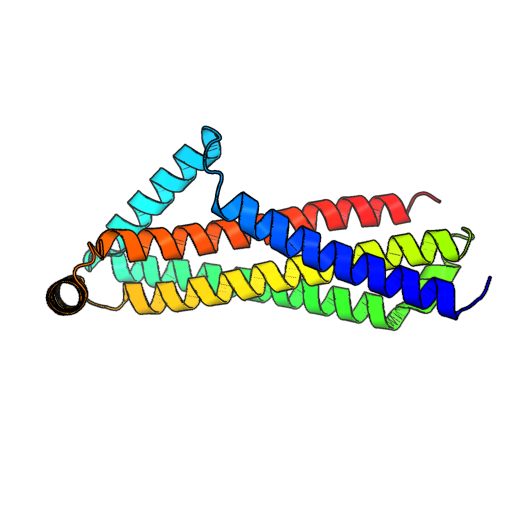A C 1
ATOM 957 O O . LEU A 1 123 ? -7.291 2.601 3.843 1.00 89.06 123 LEU A O 1
ATOM 961 N N . SER A 1 124 ? -5.293 1.612 3.547 1.00 91.75 124 SER A N 1
ATOM 962 C CA . SER A 1 124 ? -5.252 0.933 4.843 1.00 91.75 124 SER A CA 1
ATOM 963 C C . SER A 1 124 ? -5.224 1.937 6.000 1.00 91.75 124 SER A C 1
ATOM 965 O O . SER A 1 124 ? -6.094 1.872 6.867 1.00 91.75 124 SER A O 1
ATOM 967 N N . LEU A 1 125 ? -4.322 2.927 5.959 1.00 92.81 125 LEU A N 1
ATOM 968 C CA . LEU A 1 125 ? -4.220 4.013 6.945 1.00 92.81 125 LEU A CA 1
ATOM 969 C C . LEU A 1 125 ? -5.543 4.758 7.110 1.00 92.81 125 LEU A C 1
ATOM 971 O O . LEU A 1 125 ? -6.008 4.953 8.231 1.00 92.81 125 LEU A O 1
ATOM 975 N N . ARG A 1 126 ? -6.205 5.109 6.001 1.00 91.9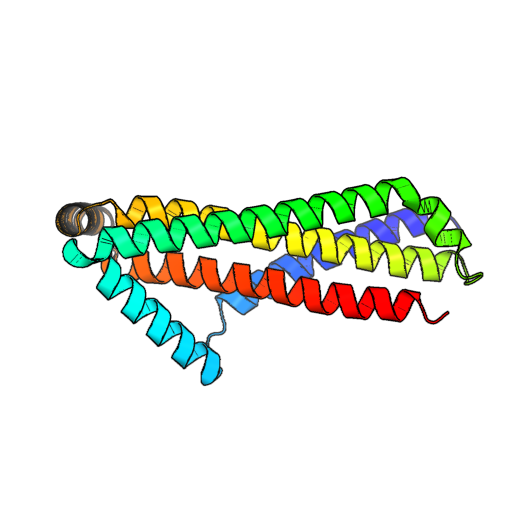4 126 ARG A N 1
ATOM 976 C CA . ARG A 1 126 ? -7.515 5.774 6.040 1.00 91.94 126 ARG A CA 1
ATOM 977 C C . ARG A 1 126 ? -8.554 4.961 6.817 1.00 91.94 126 ARG A C 1
ATOM 979 O O . ARG A 1 126 ? -9.316 5.535 7.591 1.00 91.94 126 ARG A O 1
ATOM 986 N N . HIS A 1 127 ? -8.618 3.644 6.612 1.00 90.31 127 HIS A N 1
ATOM 987 C CA . HIS A 1 127 ? -9.556 2.790 7.356 1.00 90.31 127 HIS A CA 1
ATOM 988 C C . HIS A 1 127 ? -9.121 2.566 8.806 1.00 90.31 127 HIS A C 1
ATOM 990 O O . HIS A 1 127 ? -9.986 2.507 9.672 1.00 90.31 127 HIS A O 1
ATOM 996 N N . MET A 1 128 ? -7.816 2.509 9.089 1.00 93.25 128 MET A N 1
ATOM 997 C CA . MET A 1 128 ? -7.290 2.427 10.457 1.00 93.25 128 MET A CA 1
ATOM 998 C C . MET A 1 128 ? -7.642 3.672 11.274 1.00 93.25 128 MET A C 1
ATOM 1000 O O . MET A 1 128 ? -8.162 3.535 12.373 1.00 93.25 128 MET A O 1
ATOM 1004 N N . VAL A 1 129 ? -7.455 4.875 10.719 1.00 92.19 129 VAL A N 1
ATOM 1005 C CA . VAL A 1 129 ? -7.834 6.137 11.381 1.00 92.19 129 VAL A CA 1
ATOM 1006 C C . VAL A 1 129 ? -9.339 6.186 11.650 1.00 92.19 129 VAL A C 1
ATOM 1008 O O . VAL A 1 129 ? -9.756 6.503 12.761 1.00 92.19 129 VAL A O 1
ATOM 1011 N N . ARG A 1 130 ? -10.166 5.799 10.666 1.00 89.31 130 ARG A N 1
ATOM 1012 C CA . ARG A 1 130 ? -11.625 5.686 10.853 1.00 89.31 130 ARG A CA 1
ATOM 1013 C C . ARG A 1 130 ? -11.984 4.710 11.969 1.00 89.31 130 ARG A C 1
ATOM 1015 O O . ARG A 1 130 ? -12.882 4.992 12.754 1.00 89.31 130 ARG A O 1
ATOM 1022 N N . PHE A 1 131 ? -11.293 3.575 12.040 1.00 89.81 131 PHE A N 1
ATOM 1023 C CA . PHE A 1 131 ? -11.515 2.592 13.092 1.00 89.81 131 PHE A CA 1
ATOM 1024 C C . PHE A 1 131 ? -11.103 3.117 14.472 1.00 89.81 131 PHE A C 1
ATOM 1026 O O . PHE A 1 131 ? -11.854 2.920 15.418 1.00 89.81 131 PHE A O 1
ATOM 1033 N N . THR A 1 132 ? -9.980 3.834 14.593 1.00 88.94 132 THR A N 1
ATOM 1034 C CA . THR A 1 132 ? -9.554 4.454 15.860 1.00 88.94 132 THR A CA 1
ATOM 1035 C C . THR A 1 132 ? -10.585 5.452 16.378 1.00 88.94 132 THR A C 1
ATOM 1037 O O . THR A 1 132 ? -10.878 5.456 17.566 1.00 88.94 132 THR A O 1
ATOM 1040 N N . ILE A 1 133 ? -11.187 6.261 15.502 1.00 86.75 133 ILE A N 1
ATOM 1041 C CA . ILE A 1 133 ? -12.286 7.152 15.906 1.00 86.75 133 ILE A CA 1
ATOM 1042 C C . ILE A 1 133 ? -13.467 6.318 16.413 1.00 86.75 133 ILE A C 1
ATOM 1044 O O . ILE A 1 133 ? -13.997 6.577 17.486 1.00 86.75 133 ILE A O 1
ATOM 1048 N N . LEU A 1 134 ? -13.838 5.270 15.675 1.00 84.62 134 LEU A N 1
ATOM 1049 C CA . LEU A 1 134 ? 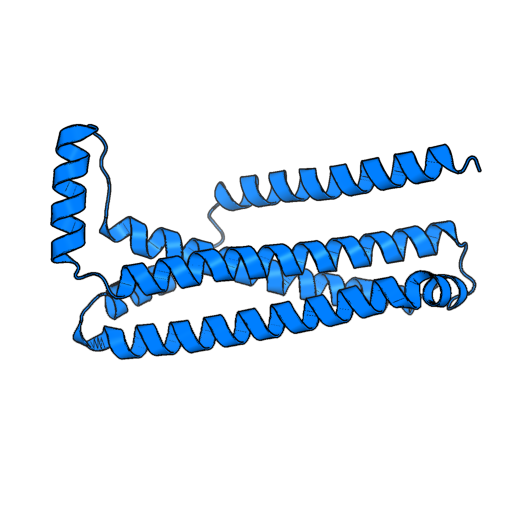-14.992 4.430 15.989 1.00 84.62 134 LEU A CA 1
ATOM 1050 C C . LEU A 1 134 ? -14.831 3.605 17.280 1.00 84.62 134 LEU A C 1
ATOM 1052 O O . LEU A 1 134 ? -15.832 3.252 17.898 1.00 84.62 134 LEU A O 1
ATOM 1056 N N . ILE A 1 135 ? -13.594 3.301 17.684 1.00 83.88 135 ILE A N 1
ATOM 1057 C CA . ILE A 1 135 ? -13.274 2.608 18.941 1.00 83.88 135 ILE A CA 1
ATOM 1058 C C . ILE A 1 135 ? -13.473 3.507 20.163 1.00 83.88 135 ILE A C 1
ATOM 1060 O O . ILE A 1 135 ? -13.779 3.009 21.240 1.00 83.88 135 ILE A O 1
ATOM 1064 N N . GLY A 1 136 ? -13.292 4.819 19.986 1.00 81.25 136 GLY A N 1
ATOM 1065 C CA . GLY A 1 136 ? -13.446 5.812 21.046 1.00 81.25 136 GLY A CA 1
ATOM 1066 C C . GLY A 1 136 ? -14.894 6.233 21.284 1.00 81.25 136 GLY A C 1
ATOM 1067 O O . GLY A 1 136 ? -15.170 6.884 22.284 1.00 81.25 136 GLY A O 1
ATOM 1068 N N . VAL A 1 137 ? -15.818 5.869 20.389 1.00 82.25 137 VAL A N 1
ATOM 1069 C CA . VAL A 1 137 ? -17.245 6.162 20.561 1.00 82.25 137 VAL A CA 1
ATOM 1070 C C . VAL A 1 137 ? -17.877 5.096 21.469 1.00 82.25 137 VAL A C 1
ATOM 1072 O O . VAL A 1 137 ? -17.760 3.899 21.161 1.00 82.25 137 VAL A O 1
ATOM 1075 N N . PRO A 1 138 ? -18.570 5.484 22.556 1.00 78.50 138 PRO A N 1
ATOM 1076 C CA . PRO A 1 138 ? -19.315 4.555 23.398 1.00 78.50 138 PRO A CA 1
ATOM 1077 C C . PRO A 1 138 ? -20.294 3.701 22.576 1.00 78.50 138 PRO A C 1
ATOM 1079 O O . PRO A 1 138 ? -20.897 4.195 21.622 1.00 78.50 138 PRO A O 1
ATOM 1082 N N . PRO A 1 139 ? -20.458 2.404 22.890 1.00 72.75 139 PRO A N 1
ATOM 1083 C CA . PRO A 1 139 ? -21.373 1.535 22.148 1.00 72.75 139 PRO A CA 1
ATOM 1084 C C . PRO A 1 139 ? -22.830 2.026 22.205 1.00 72.75 139 PRO A C 1
ATOM 1086 O O . PRO A 1 139 ? -23.534 1.917 21.204 1.00 72.75 139 PRO A O 1
ATOM 1089 N N . GLU A 1 140 ? -23.240 2.630 23.323 1.00 74.25 140 GLU A N 1
ATOM 1090 C CA . GLU A 1 140 ? -24.580 3.193 23.547 1.00 74.25 140 GLU A CA 1
ATOM 1091 C C . GLU A 1 140 ? -24.910 4.324 22.559 1.00 74.25 140 GLU A C 1
ATOM 1093 O O . GLU A 1 140 ? -25.978 4.325 21.947 1.00 74.25 140 GLU A O 1
ATOM 1098 N N . ASP A 1 141 ? -23.958 5.229 22.313 1.00 76.56 141 ASP A N 1
ATOM 1099 C CA . ASP A 1 141 ? -24.122 6.340 21.366 1.00 76.56 141 ASP A CA 1
ATOM 1100 C C . ASP A 1 141 ? -24.259 5.845 19.921 1.00 76.56 141 ASP A C 1
ATOM 1102 O O . ASP A 1 141 ? -25.010 6.410 19.117 1.00 76.56 141 ASP A O 1
ATOM 1106 N N . ILE A 1 142 ? -23.550 4.763 19.572 1.00 73.94 142 ILE A N 1
ATOM 1107 C CA . ILE A 1 142 ? -23.663 4.158 18.241 1.00 73.94 142 ILE A CA 1
ATOM 1108 C C . ILE A 1 142 ? -25.035 3.510 18.065 1.00 73.94 142 ILE A C 1
ATOM 1110 O O . ILE A 1 142 ? -25.645 3.681 17.010 1.00 73.94 142 ILE A O 1
ATOM 1114 N N . GLU A 1 143 ? -25.529 2.788 19.071 1.00 71.50 143 GLU A N 1
ATOM 1115 C CA . GLU A 1 143 ? -26.849 2.153 19.017 1.00 71.50 143 GLU A CA 1
ATOM 1116 C C . GLU A 1 143 ? -27.970 3.187 18.929 1.00 71.50 143 GLU A C 1
ATOM 1118 O O . GLU A 1 143 ? -28.838 3.070 18.066 1.00 71.50 143 GLU A O 1
ATOM 1123 N N . GLN A 1 144 ? -27.908 4.263 19.716 1.00 71.56 144 GLN A N 1
ATOM 1124 C CA . GLN A 1 144 ? -28.877 5.356 19.614 1.00 71.56 144 GLN A CA 1
ATOM 1125 C C . GLN A 1 144 ? -28.858 6.030 18.238 1.00 71.56 144 GLN A C 1
ATOM 1127 O O . GLN A 1 144 ? -29.915 6.322 17.671 1.00 71.56 144 GLN A O 1
ATOM 1132 N N . THR A 1 145 ? -27.668 6.266 17.679 1.00 73.31 145 THR A N 1
ATOM 1133 C CA . THR A 1 145 ? -27.528 6.874 16.350 1.00 73.31 145 THR A CA 1
ATOM 1134 C C . THR A 1 145 ? -28.045 5.940 15.256 1.00 73.31 145 THR A C 1
ATOM 1136 O O . THR A 1 145 ? -28.725 6.400 14.340 1.00 73.31 145 THR A O 1
ATOM 1139 N N . ALA A 1 146 ? -27.775 4.637 15.354 1.00 69.00 146 ALA A N 1
ATOM 1140 C CA . ALA A 1 146 ? -28.252 3.646 14.397 1.00 69.00 146 ALA A CA 1
ATOM 1141 C C . ALA A 1 146 ? -29.778 3.496 14.432 1.00 69.00 146 ALA A C 1
ATOM 1143 O O . ALA A 1 146 ? -30.396 3.593 13.378 1.00 69.00 146 ALA A O 1
ATOM 1144 N N . CYS A 1 147 ? -30.389 3.398 15.619 1.00 65.50 147 CYS A N 1
ATOM 1145 C CA . CYS A 1 147 ? -31.848 3.352 15.769 1.00 65.50 147 CYS A CA 1
ATOM 1146 C C . CYS A 1 147 ? -32.525 4.613 15.206 1.00 65.50 147 CYS A C 1
ATOM 1148 O O . CYS A 1 147 ? -33.570 4.536 14.563 1.00 65.50 147 CYS A O 1
ATOM 1150 N N . ARG A 1 148 ? -31.933 5.801 15.410 1.00 66.00 148 ARG A N 1
ATOM 1151 C CA . ARG A 1 148 ? -32.436 7.044 14.797 1.00 66.00 148 ARG A CA 1
ATOM 1152 C C . ARG A 1 148 ? -32.346 7.012 13.273 1.00 66.00 148 ARG A C 1
ATOM 1154 O O . ARG A 1 148 ? -33.256 7.498 12.612 1.00 66.00 148 ARG A O 1
ATOM 1161 N N . LEU A 1 149 ? -31.271 6.459 12.716 1.00 64.81 149 LEU A N 1
ATOM 1162 C CA . LEU A 1 149 ? -31.060 6.400 11.269 1.00 64.81 149 LEU A CA 1
ATOM 1163 C C . LEU A 1 149 ? -31.940 5.342 10.587 1.00 64.81 149 LEU A C 1
ATOM 1165 O O . LEU A 1 149 ? -32.426 5.574 9.483 1.00 64.81 149 LEU A O 1
ATOM 1169 N N . GLU A 1 150 ? -32.157 4.206 11.245 1.00 64.00 150 GLU A N 1
ATOM 1170 C CA . GLU A 1 150 ? -33.030 3.123 10.788 1.00 64.00 150 GLU A CA 1
ATOM 1171 C C . GLU A 1 150 ? -34.490 3.582 10.715 1.00 64.00 150 GLU A C 1
ATOM 1173 O O . GLU A 1 150 ? -35.144 3.381 9.694 1.00 64.00 150 GLU A O 1
ATOM 1178 N N . ASN A 1 151 ? -34.958 4.328 11.722 1.00 60.66 151 ASN A N 1
ATOM 1179 C CA . ASN A 1 151 ? -36.291 4.941 11.716 1.00 60.66 151 ASN A CA 1
ATOM 1180 C C . ASN A 1 151 ? -36.497 5.965 10.582 1.00 60.66 151 ASN A C 1
ATOM 1182 O O . ASN A 1 151 ? -37.633 6.212 10.187 1.00 60.66 151 ASN A O 1
ATOM 1186 N N . VAL A 1 152 ? -35.423 6.571 10.062 1.00 61.38 152 VAL A N 1
ATOM 1187 C CA . VAL A 1 152 ? -35.490 7.576 8.985 1.00 61.38 152 VAL A CA 1
ATOM 1188 C C . VAL A 1 152 ? -35.333 6.950 7.594 1.00 61.38 152 VAL A C 1
ATOM 1190 O O . VAL A 1 152 ? -35.989 7.394 6.657 1.00 61.38 152 VAL A O 1
ATOM 1193 N N . ASN A 1 153 ? -34.484 5.927 7.442 1.00 60.25 153 ASN A N 1
ATOM 1194 C CA . ASN A 1 153 ? -34.111 5.371 6.133 1.00 60.25 153 ASN A CA 1
ATOM 1195 C C . ASN A 1 153 ? -34.588 3.928 5.881 1.00 60.25 153 ASN A C 1
ATOM 1197 O O . ASN A 1 153 ? -34.331 3.402 4.799 1.00 60.25 153 ASN A O 1
ATOM 1201 N N . GLY A 1 154 ? -35.248 3.272 6.843 1.00 52.31 154 GLY A N 1
ATOM 1202 C CA . GLY A 1 154 ? -35.805 1.920 6.683 1.00 52.31 154 GLY A CA 1
ATOM 1203 C C . GLY A 1 154 ? -34.769 0.827 6.385 1.00 52.31 154 GLY A C 1
ATOM 1204 O O . GLY A 1 154 ? -35.111 -0.199 5.801 1.00 52.31 154 GLY A O 1
ATOM 1205 N N . GLY A 1 155 ? -33.496 1.056 6.721 1.00 52.97 155 GLY A N 1
ATOM 1206 C CA . GLY A 1 155 ? -32.399 0.126 6.461 1.00 52.97 155 GLY A CA 1
ATOM 1207 C C . GLY A 1 155 ? -31.845 -0.483 7.745 1.00 52.97 155 GLY A C 1
ATOM 1208 O O . GLY A 1 155 ? -31.480 0.261 8.651 1.00 52.97 155 GLY A O 1
ATOM 1209 N N . ASP A 1 156 ? -31.707 -1.811 7.761 1.00 53.84 156 ASP A N 1
ATOM 1210 C CA . ASP A 1 156 ? -31.073 -2.607 8.823 1.00 53.84 156 ASP A CA 1
ATOM 1211 C C . ASP A 1 156 ? -29.567 -2.272 8.913 1.00 53.84 156 ASP A C 1
ATOM 1213 O O . ASP A 1 156 ? -28.702 -2.861 8.247 1.00 53.84 156 ASP A O 1
ATOM 1217 N N . LEU A 1 157 ? -29.242 -1.214 9.660 1.00 57.50 157 LEU A N 1
ATOM 1218 C CA . LEU A 1 157 ? -27.870 -0.791 9.923 1.00 57.50 157 LEU A CA 1
ATOM 1219 C C . LEU A 1 157 ? -27.350 -1.535 11.150 1.00 57.50 157 LEU A C 1
ATOM 1221 O O . LEU A 1 157 ? -27.401 -1.002 12.249 1.00 57.50 157 LEU A O 1
ATOM 1225 N N . ASP A 1 158 ? -26.755 -2.718 10.955 1.00 61.12 158 ASP A N 1
ATOM 1226 C CA . ASP A 1 158 ? -26.012 -3.406 12.022 1.00 61.12 158 ASP A CA 1
ATOM 1227 C C . ASP A 1 158 ? -24.801 -2.546 12.474 1.00 61.12 158 ASP A C 1
ATOM 1229 O O . ASP A 1 158 ? -23.749 -2.531 11.801 1.00 61.12 158 ASP A O 1
ATOM 1233 N N . PRO A 1 159 ? -24.900 -1.833 13.615 1.00 58.31 159 PRO A N 1
ATOM 1234 C CA . PRO A 1 159 ? -23.887 -0.880 14.057 1.00 58.31 159 PRO A CA 1
ATOM 1235 C C . PRO A 1 159 ? -22.652 -1.603 14.604 1.00 58.31 159 PRO A C 1
ATOM 1237 O O . PRO A 1 159 ? -21.516 -1.133 14.467 1.00 58.31 159 PRO A O 1
ATOM 1240 N N . ARG A 1 160 ? -22.857 -2.798 15.171 1.00 60.31 160 ARG A N 1
ATOM 1241 C CA . ARG A 1 160 ? -21.802 -3.667 15.706 1.00 60.31 160 ARG A CA 1
ATOM 1242 C C . ARG A 1 160 ? -21.005 -4.293 14.558 1.00 60.31 160 ARG A C 1
ATOM 1244 O O . ARG A 1 160 ? -19.773 -4.385 14.622 1.00 60.31 160 ARG A O 1
ATOM 1251 N N . GLY A 1 161 ? -21.682 -4.618 13.458 1.00 70.31 161 GLY A N 1
ATOM 1252 C CA . GLY A 1 161 ? -21.069 -5.061 12.212 1.00 70.31 161 GLY A CA 1
ATOM 1253 C C . GLY A 1 161 ? -20.210 -3.993 11.528 1.00 70.31 161 GLY A C 1
ATOM 1254 O O . GLY A 1 161 ? -19.233 -4.339 10.859 1.00 70.31 161 GLY A O 1
ATOM 1255 N N . LEU A 1 162 ? -20.504 -2.698 11.698 1.00 75.81 162 LEU A N 1
ATOM 1256 C CA . LEU A 1 162 ? -19.742 -1.618 11.057 1.00 75.81 162 LEU A CA 1
ATOM 1257 C C . LEU A 1 162 ? -18.286 -1.567 11.543 1.00 75.81 162 LEU A C 1
ATOM 1259 O O . LEU A 1 162 ? -17.371 -1.557 10.714 1.00 75.81 162 LEU A O 1
ATOM 1263 N N . ARG A 1 163 ? -18.060 -1.617 12.865 1.00 81.25 163 ARG A N 1
ATOM 1264 C CA . ARG A 1 163 ? -16.713 -1.651 13.478 1.00 81.25 163 ARG A CA 1
ATOM 1265 C C . ARG A 1 163 ? -15.867 -2.779 12.905 1.00 81.25 163 ARG A C 1
ATOM 1267 O O . ARG A 1 163 ? -14.749 -2.571 12.431 1.00 81.25 163 ARG A O 1
ATOM 1274 N N . GLN A 1 164 ? -16.454 -3.970 12.881 1.00 84.00 164 GLN A N 1
ATOM 1275 C CA . GLN A 1 164 ? -15.822 -5.174 12.361 1.00 84.00 164 GLN A CA 1
ATOM 1276 C C . GLN A 1 164 ? -15.510 -5.060 10.865 1.00 84.00 164 GLN A C 1
ATOM 1278 O O . GLN A 1 164 ? -14.398 -5.371 10.435 1.00 84.00 164 GLN A O 1
ATOM 1283 N N . LYS A 1 165 ? -16.470 -4.583 10.062 1.00 81.12 165 LYS A N 1
ATOM 1284 C CA . LYS A 1 165 ? -16.312 -4.412 8.611 1.00 81.12 165 LYS A CA 1
ATOM 1285 C C . LYS A 1 165 ? -15.193 -3.421 8.281 1.00 81.12 165 LYS A C 1
ATOM 1287 O O . LYS A 1 165 ? -14.405 -3.695 7.376 1.00 81.12 165 LYS A O 1
ATOM 1292 N N . VAL A 1 166 ? -15.098 -2.294 8.993 1.00 85.69 166 VAL A N 1
ATOM 1293 C CA . VAL A 1 166 ? -14.049 -1.281 8.765 1.00 85.69 166 VAL A CA 1
ATOM 1294 C C . VAL A 1 166 ? -12.668 -1.840 9.105 1.00 85.69 166 VAL A C 1
ATOM 1296 O O . VAL A 1 166 ? -11.758 -1.733 8.281 1.00 85.69 166 VAL A O 1
ATOM 1299 N N . PHE A 1 167 ? -12.521 -2.503 10.255 1.00 88.25 167 PHE A N 1
ATOM 1300 C CA . PHE A 1 167 ? -11.244 -3.092 10.661 1.00 88.25 167 PHE A CA 1
ATOM 1301 C C . PHE A 1 167 ? -10.778 -4.199 9.707 1.00 88.25 167 PHE A C 1
ATOM 1303 O O . PHE A 1 167 ? -9.646 -4.176 9.229 1.00 88.25 167 PHE A O 1
ATOM 1310 N N . VAL A 1 168 ? -11.665 -5.132 9.343 1.00 86.88 168 VAL A N 1
ATOM 1311 C CA . VAL A 1 168 ? -11.338 -6.209 8.392 1.00 86.88 168 VAL A CA 1
ATOM 1312 C C . VAL A 1 168 ? -10.947 -5.637 7.025 1.00 86.88 168 VAL A C 1
ATOM 1314 O O . VAL A 1 168 ? -9.987 -6.103 6.411 1.00 86.88 168 VAL A O 1
ATOM 1317 N N . ARG A 1 169 ? -11.628 -4.581 6.557 1.00 84.88 169 ARG A N 1
ATOM 1318 C CA . ARG A 1 169 ? -11.252 -3.873 5.320 1.00 84.88 169 ARG A CA 1
ATOM 1319 C C . ARG A 1 169 ? -9.869 -3.228 5.415 1.00 84.88 169 ARG A C 1
ATOM 1321 O O . ARG A 1 169 ? -9.147 -3.251 4.418 1.00 84.88 169 ARG A O 1
ATOM 1328 N N . ALA A 1 170 ? -9.497 -2.675 6.571 1.00 88.81 170 ALA A N 1
ATOM 1329 C CA . ALA A 1 170 ? -8.151 -2.155 6.803 1.00 88.81 170 ALA A CA 1
ATOM 1330 C C . ALA A 1 170 ? -7.104 -3.276 6.694 1.00 88.81 170 ALA A C 1
ATOM 1332 O O . ALA A 1 170 ? -6.187 -3.175 5.882 1.00 88.81 170 ALA A O 1
ATOM 1333 N N . MET A 1 171 ? -7.300 -4.392 7.408 1.00 89.50 171 MET A N 1
ATOM 1334 C CA . MET A 1 171 ? -6.369 -5.533 7.387 1.00 89.50 171 MET A CA 1
ATOM 1335 C C . MET A 1 171 ? -6.224 -6.168 6.004 1.00 89.50 171 MET A C 1
ATOM 1337 O O . MET A 1 171 ? -5.122 -6.541 5.595 1.00 89.50 171 MET A O 1
ATOM 1341 N N . HIS A 1 172 ? -7.319 -6.272 5.246 1.00 87.50 172 HIS A N 1
ATOM 1342 C CA . HIS A 1 172 ? -7.263 -6.750 3.866 1.00 87.50 172 HIS A CA 1
ATOM 1343 C C . HIS A 1 172 ? -6.364 -5.857 3.004 1.00 87.50 172 HIS A C 1
ATOM 1345 O O . HIS A 1 172 ? -5.489 -6.371 2.309 1.00 87.50 172 HIS A O 1
ATOM 1351 N N . ARG A 1 173 ? -6.529 -4.531 3.072 1.00 86.31 173 ARG A N 1
ATOM 1352 C CA . ARG A 1 173 ? -5.703 -3.582 2.305 1.00 86.31 173 ARG A CA 1
ATOM 1353 C C . ARG A 1 173 ? -4.242 -3.611 2.734 1.00 86.31 173 ARG A C 1
ATOM 1355 O O . ARG A 1 173 ? -3.373 -3.640 1.870 1.00 86.31 173 ARG A O 1
ATOM 1362 N N . PHE A 1 174 ? -3.981 -3.702 4.036 1.00 89.44 174 PHE A N 1
ATOM 1363 C CA . PHE A 1 174 ? -2.633 -3.912 4.558 1.00 89.44 174 PHE A CA 1
ATOM 1364 C C . PHE A 1 174 ? -1.988 -5.172 3.959 1.00 89.44 174 PHE A C 1
ATOM 1366 O O . PHE A 1 174 ? -0.880 -5.124 3.431 1.00 89.44 174 PHE A O 1
ATOM 1373 N N . THR A 1 175 ? -2.723 -6.288 3.941 1.00 89.75 175 THR A N 1
ATOM 1374 C CA . THR A 1 175 ? -2.252 -7.552 3.353 1.00 89.75 175 THR A CA 1
ATOM 1375 C C . THR A 1 175 ? -1.970 -7.421 1.854 1.00 89.75 175 THR A C 1
ATOM 1377 O O . THR A 1 175 ? -1.011 -8.012 1.361 1.00 89.75 175 THR A O 1
ATOM 1380 N N . PHE A 1 176 ? -2.779 -6.660 1.110 1.00 86.12 176 PHE A N 1
ATOM 1381 C CA . PHE A 1 176 ? -2.509 -6.380 -0.304 1.00 86.12 176 PHE A CA 1
ATOM 1382 C C . PHE A 1 176 ? -1.241 -5.552 -0.507 1.00 86.12 176 PHE A C 1
ATOM 1384 O O . PHE A 1 176 ? -0.471 -5.877 -1.408 1.00 86.12 176 PHE A O 1
ATOM 1391 N N . GLY A 1 177 ? -0.990 -4.557 0.348 1.00 87.38 177 GLY A N 1
ATOM 1392 C CA . GLY A 1 177 ? 0.265 -3.801 0.343 1.00 87.38 177 GLY A CA 1
ATOM 1393 C C . GLY A 1 177 ? 1.480 -4.706 0.563 1.00 87.38 177 GLY A C 1
ATOM 1394 O O . GLY A 1 177 ? 2.417 -4.683 -0.226 1.00 87.38 177 GLY A O 1
ATOM 1395 N N . ILE A 1 178 ? 1.430 -5.591 1.564 1.00 90.50 178 ILE A N 1
ATOM 1396 C CA . ILE A 1 178 ? 2.508 -6.562 1.828 1.00 90.50 178 ILE A CA 1
ATOM 1397 C C . ILE A 1 178 ? 2.713 -7.529 0.651 1.00 90.50 178 ILE A C 1
ATOM 1399 O O . ILE A 1 178 ? 3.845 -7.804 0.262 1.00 90.50 178 ILE A O 1
ATOM 1403 N N . ARG A 1 179 ? 1.633 -8.018 0.030 1.00 87.94 179 ARG A N 1
ATOM 1404 C CA . ARG A 1 179 ? 1.739 -8.874 -1.164 1.00 87.94 179 ARG A CA 1
ATOM 1405 C C . ARG A 1 179 ? 2.410 -8.164 -2.333 1.00 87.94 179 ARG A C 1
ATOM 1407 O O . ARG A 1 179 ? 3.198 -8.786 -3.033 1.00 87.94 179 ARG A O 1
ATOM 1414 N N . ALA A 1 180 ? 2.125 -6.879 -2.522 1.00 86.25 180 ALA A N 1
ATOM 1415 C CA . ALA A 1 180 ? 2.795 -6.079 -3.536 1.00 86.25 180 ALA A CA 1
ATOM 1416 C C . ALA A 1 180 ? 4.302 -5.972 -3.289 1.00 86.25 180 ALA A C 1
ATOM 1418 O O . ALA A 1 180 ? 5.064 -6.070 -4.241 1.00 86.25 180 ALA A O 1
ATOM 1419 N N . ILE A 1 181 ? 4.736 -5.870 -2.027 1.00 90.12 181 ILE A N 1
ATOM 1420 C CA . ILE A 1 181 ? 6.163 -5.904 -1.669 1.00 90.12 181 ILE A CA 1
ATOM 1421 C C . ILE A 1 181 ? 6.798 -7.253 -2.047 1.00 90.12 181 ILE A C 1
ATOM 1423 O O . ILE A 1 181 ? 7.913 -7.277 -2.558 1.00 90.12 181 ILE A O 1
ATOM 1427 N N . TYR A 1 182 ? 6.101 -8.381 -1.864 1.00 88.88 182 TYR A N 1
ATOM 1428 C CA . TYR A 1 182 ? 6.625 -9.681 -2.308 1.00 88.88 182 TYR A CA 1
ATOM 1429 C C . TYR A 1 182 ? 6.790 -9.757 -3.830 1.00 88.88 182 TYR A C 1
ATOM 1431 O O . TYR A 1 182 ? 7.797 -10.274 -4.311 1.00 88.88 182 TYR A O 1
ATOM 1439 N N . TYR A 1 183 ? 5.839 -9.210 -4.592 1.00 86.19 183 TYR A N 1
ATOM 1440 C CA . TYR A 1 183 ? 5.972 -9.122 -6.048 1.00 86.19 183 TYR A CA 1
ATOM 1441 C C . TYR A 1 183 ? 7.080 -8.152 -6.466 1.00 86.19 183 TYR A C 1
ATOM 1443 O O . TYR A 1 183 ? 7.818 -8.452 -7.398 1.00 86.19 183 TYR A O 1
ATOM 1451 N N . LEU A 1 184 ? 7.250 -7.038 -5.748 1.00 88.25 184 LEU A N 1
ATOM 1452 C CA . LEU A 1 184 ? 8.349 -6.097 -5.960 1.00 88.25 184 LEU A CA 1
ATOM 1453 C C . LEU A 1 184 ? 9.703 -6.805 -5.838 1.00 88.25 184 LEU A C 1
ATOM 1455 O O . LEU A 1 184 ? 10.553 -6.650 -6.708 1.00 88.25 184 LEU A O 1
ATOM 1459 N N . LEU A 1 185 ? 9.879 -7.631 -4.803 1.00 87.56 185 LEU A N 1
ATOM 1460 C CA . LEU A 1 185 ? 11.104 -8.404 -4.606 1.00 87.56 185 LEU A CA 1
ATOM 1461 C C . LEU A 1 185 ? 11.359 -9.374 -5.769 1.00 87.56 185 LEU A C 1
ATOM 14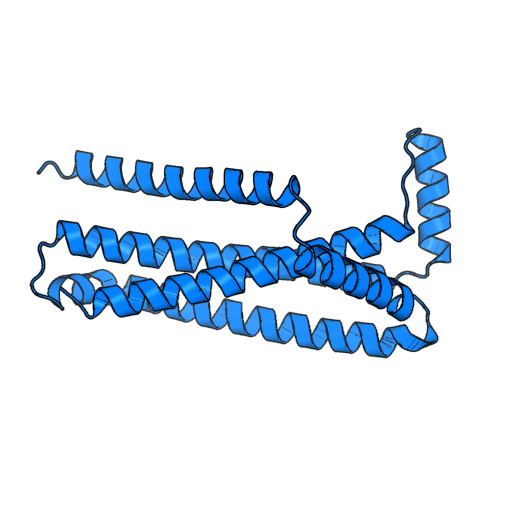63 O O . LEU A 1 185 ? 12.478 -9.446 -6.266 1.00 87.56 185 LEU A O 1
ATOM 1467 N N . ALA A 1 186 ? 10.326 -10.077 -6.239 1.00 86.38 186 ALA A N 1
ATOM 1468 C CA . ALA A 1 186 ? 10.449 -10.977 -7.385 1.00 86.38 186 ALA A CA 1
ATOM 1469 C C . ALA A 1 186 ? 10.879 -10.237 -8.666 1.00 86.38 186 ALA A C 1
ATOM 1471 O O . ALA A 1 186 ? 11.715 -10.737 -9.415 1.00 86.38 186 ALA A O 1
ATOM 1472 N N . VAL A 1 187 ? 10.355 -9.030 -8.893 1.00 83.81 187 VAL A N 1
ATOM 1473 C CA . VAL A 1 187 ? 10.717 -8.197 -10.050 1.00 83.81 187 VAL A CA 1
ATOM 1474 C C . VAL A 1 187 ? 12.140 -7.666 -9.925 1.00 83.81 187 VAL A C 1
ATOM 1476 O O . VAL A 1 187 ? 12.876 -7.698 -10.902 1.00 83.81 187 VAL A O 1
ATOM 1479 N N . ILE A 1 188 ? 12.567 -7.252 -8.730 1.00 85.00 188 ILE A N 1
ATOM 1480 C CA . ILE A 1 188 ? 13.959 -6.849 -8.482 1.00 85.00 188 ILE A CA 1
ATOM 1481 C C . ILE A 1 188 ? 14.919 -8.015 -8.757 1.00 85.00 188 ILE A C 1
ATOM 1483 O O . ILE A 1 188 ? 15.957 -7.814 -9.376 1.00 85.00 188 ILE A O 1
ATOM 1487 N N . LEU A 1 189 ? 14.575 -9.246 -8.366 1.00 83.62 189 LEU A N 1
ATOM 1488 C CA . LEU A 1 189 ? 15.383 -10.421 -8.719 1.00 83.62 189 LEU A CA 1
ATOM 1489 C C . LEU A 1 189 ? 15.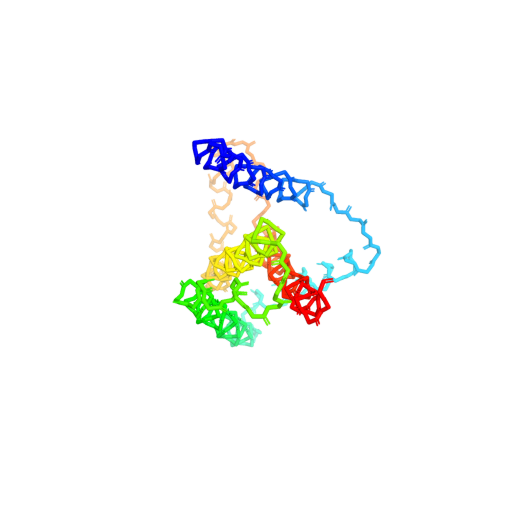410 -10.664 -10.234 1.00 83.62 189 LEU A C 1
ATOM 1491 O O . LEU A 1 189 ? 16.445 -11.044 -10.774 1.00 83.62 189 LEU A O 1
ATOM 1495 N N . TRP A 1 190 ? 14.299 -10.418 -10.929 1.00 80.38 190 TRP A N 1
ATOM 1496 C CA . TRP A 1 190 ? 14.247 -10.501 -12.388 1.00 80.38 190 TRP A CA 1
ATOM 1497 C C . TRP A 1 190 ? 15.066 -9.403 -13.085 1.00 80.38 190 TRP A C 1
ATOM 1499 O O . TRP A 1 190 ? 15.527 -9.610 -14.201 1.00 80.38 190 TRP A O 1
ATOM 1509 N N . PHE A 1 191 ? 15.315 -8.266 -12.432 1.00 75.88 191 PHE A N 1
ATOM 1510 C CA . PHE A 1 191 ? 16.249 -7.247 -12.924 1.00 75.88 191 PHE A CA 1
ATOM 1511 C C . PHE A 1 191 ? 17.706 -7.717 -12.927 1.00 75.88 191 PHE A C 1
ATOM 1513 O O . PHE A 1 191 ? 18.485 -7.267 -13.759 1.00 75.88 191 PHE A O 1
ATOM 1520 N N . VAL A 1 192 ? 18.075 -8.619 -12.012 1.00 72.75 192 VAL A N 1
ATOM 1521 C CA . VAL A 1 192 ? 19.443 -9.155 -11.915 1.00 72.75 192 VAL A CA 1
ATOM 1522 C C . VAL A 1 192 ? 19.750 -10.129 -13.059 1.00 72.75 192 VAL A C 1
ATOM 1524 O O . VAL A 1 192 ? 20.916 -10.344 -13.381 1.00 72.75 192 VAL A O 1
ATOM 1527 N N . ASN A 1 193 ? 18.724 -10.709 -13.688 1.00 65.56 193 ASN A N 1
ATOM 1528 C CA . ASN A 1 193 ? 18.884 -11.615 -14.822 1.00 65.56 193 ASN A CA 1
ATOM 1529 C C . ASN A 1 193 ? 18.547 -10.869 -16.135 1.00 65.56 193 ASN A C 1
ATOM 1531 O O . ASN A 1 193 ? 17.436 -10.329 -16.231 1.00 65.56 193 ASN A O 1
ATOM 1535 N N . PRO A 1 194 ? 19.476 -10.783 -17.108 1.00 54.28 194 PRO A N 1
ATOM 1536 C CA . PRO A 1 194 ? 19.260 -10.069 -18.371 1.00 54.28 194 PRO A CA 1
ATOM 1537 C C . PRO A 1 194 ? 17.999 -10.541 -19.115 1.00 54.28 194 PRO A C 1
ATOM 1539 O O . PRO A 1 194 ? 17.858 -11.760 -19.359 1.00 54.28 194 PRO A O 1
#

Sequence (194 aa):
MNPDLVNGAALAVFAGCVALYAVVLWRSLREPVTAKRGLLNLFYRAWVKRVSNMEDTIVGVQSMRNLIMSTTFLSSAILVLLGLLVRNFEDWIDLTGAPAHIMEAKLLLLFGLLVFALMMFLLSLRHMVRFTILIGVPPEDIEQTACRLENVNGGDLDPRGLRQKVFVRAMHRFTFGIRAIYYLLAVILWFVNP

pLDDT: mean 79.02, std 12.3, range [50.16, 96.94]

Foldseek 3Di:
DDVVVVVVVLVVVVVVLVVVLVVCVVVVVVDDDDPVLVVVLVVLLVVLVVCLDPVNVVVVLVVLVVVLVVLVVLLVVLVVVLVVLVVCVVVLQPPPPDDSVVSVVLSSVLNSLSVLLNVLSVVLSVLSVVLSVVSPDRPVVQVVVQVVVCVVPVDDPPSSVVSSVSNSSSVVSNVSSVVSVVVSVVSVVVSVPD